Protein AF-A0A3R9TH06-F1 (afdb_monomer_lite)

Sequence (209 aa):
PYPGSLEEARHSAAEARRSLRGCATDLSAAESAVREASDVLVRHANSTRYEQVRTPARQQIRELPAAALPEHAAKWAEAFAPRLRVLTDELEQLERNRDTIVDRLRGLVESALATLRSAQRLSRLPEGLGEWSGQEFLSIRFEEPDHATLAERLGEVIDEATRAAVRKNSDLRRDGMSLLLRGVQAALEPRGVAVEILKPDAVLRAERV

Structure (mmCIF, N/CA/C/O backbone):
data_AF-A0A3R9TH06-F1
#
_entry.id   AF-A0A3R9TH06-F1
#
loop_
_atom_site.group_PDB
_atom_site.id
_atom_site.type_symbol
_atom_site.label_atom_id
_atom_site.label_alt_id
_atom_site.label_comp_id
_atom_site.label_asym_id
_atom_site.label_entity_id
_atom_site.label_seq_id
_atom_site.pdbx_PDB_ins_code
_atom_site.Cartn_x
_atom_site.Cartn_y
_atom_site.Cartn_z
_atom_site.occupancy
_atom_site.B_iso_or_equiv
_atom_site.auth_seq_id
_atom_site.auth_comp_id
_atom_site.auth_asym_id
_atom_site.auth_atom_id
_atom_site.pdbx_PDB_model_num
ATOM 1 N N . PRO A 1 1 ? 42.363 -15.659 -55.536 1.00 66.25 1 PRO A N 1
ATOM 2 C CA . PRO A 1 1 ? 41.528 -16.763 -56.079 1.00 66.25 1 PRO A CA 1
ATOM 3 C C . PRO A 1 1 ? 40.809 -17.482 -54.932 1.00 66.25 1 PRO A C 1
ATOM 5 O O . PRO A 1 1 ? 41.433 -17.679 -53.894 1.00 66.25 1 PRO A O 1
ATOM 8 N N . TYR A 1 2 ? 39.522 -17.809 -55.079 1.00 64.56 2 TYR A N 1
ATOM 9 C CA . TYR A 1 2 ? 38.823 -18.629 -54.082 1.00 64.56 2 TYR A CA 1
ATOM 10 C C . TYR A 1 2 ? 39.386 -20.061 -54.146 1.00 64.56 2 TYR A C 1
ATOM 12 O O . TYR A 1 2 ? 39.532 -20.573 -55.255 1.00 64.56 2 TYR A O 1
ATOM 20 N N . PRO A 1 3 ? 39.759 -20.678 -53.011 1.00 78.88 3 PRO A N 1
ATOM 21 C CA . PRO A 1 3 ? 40.456 -21.965 -53.014 1.00 78.88 3 PRO A CA 1
ATOM 22 C C . PRO A 1 3 ? 39.555 -23.163 -53.363 1.00 78.88 3 PRO A C 1
ATOM 24 O O . PRO A 1 3 ? 40.082 -24.225 -53.675 1.00 78.88 3 PRO A O 1
ATOM 27 N N . GLY A 1 4 ? 38.228 -23.000 -53.307 1.00 83.31 4 GLY A N 1
ATOM 28 C CA . GLY A 1 4 ? 37.242 -24.052 -53.575 1.00 83.31 4 GLY A CA 1
ATOM 29 C C . GLY A 1 4 ? 36.588 -23.980 -54.960 1.00 83.31 4 GLY A C 1
ATOM 30 O O . GLY A 1 4 ? 36.985 -23.202 -55.833 1.00 83.31 4 GLY A O 1
ATOM 31 N N . SER A 1 5 ? 35.545 -24.786 -55.157 1.00 91.31 5 SER A N 1
ATOM 32 C CA . SER A 1 5 ? 34.772 -24.817 -56.404 1.00 91.31 5 SER A CA 1
ATOM 33 C C . SER A 1 5 ? 33.880 -23.576 -56.571 1.00 91.31 5 SER A C 1
ATOM 35 O O . SER A 1 5 ? 33.558 -22.857 -55.622 1.00 91.31 5 SER A O 1
ATOM 37 N N . LEU A 1 6 ? 33.430 -23.315 -57.802 1.00 89.31 6 LEU A N 1
ATOM 38 C CA . LEU A 1 6 ? 32.476 -22.236 -58.086 1.00 89.31 6 LEU A CA 1
ATOM 39 C C . LEU A 1 6 ? 31.145 -22.421 -57.333 1.00 89.31 6 LEU A C 1
ATOM 41 O O . LEU A 1 6 ? 30.501 -21.436 -56.968 1.00 89.31 6 LEU A O 1
ATOM 45 N N . GLU A 1 7 ? 30.720 -23.665 -57.111 1.00 89.38 7 GLU A N 1
ATOM 46 C CA . GLU A 1 7 ? 29.500 -23.981 -56.363 1.00 89.38 7 GLU A CA 1
ATOM 47 C C . GLU A 1 7 ? 29.661 -23.682 -54.873 1.00 89.38 7 GLU A C 1
ATOM 49 O O . GLU A 1 7 ? 28.796 -23.025 -54.296 1.00 89.38 7 GLU A O 1
ATOM 54 N N . GLU A 1 8 ? 30.800 -24.049 -54.281 1.00 88.69 8 GLU A N 1
ATOM 55 C CA . GLU A 1 8 ? 31.154 -23.701 -52.897 1.00 88.69 8 GLU A CA 1
ATOM 56 C C . GLU A 1 8 ? 31.223 -22.181 -52.707 1.00 88.69 8 GLU A C 1
ATOM 58 O O . GLU A 1 8 ? 30.648 -21.640 -51.758 1.00 88.69 8 GLU A O 1
ATOM 63 N N . ALA A 1 9 ? 31.823 -21.464 -53.664 1.00 90.31 9 ALA A N 1
ATOM 64 C CA . ALA A 1 9 ? 31.859 -20.005 -53.655 1.00 90.31 9 ALA A CA 1
ATOM 65 C C . ALA A 1 9 ? 30.446 -19.393 -53.705 1.00 90.31 9 ALA A C 1
ATOM 67 O O . ALA A 1 9 ? 30.145 -18.445 -52.976 1.00 90.31 9 ALA A O 1
ATOM 68 N N . ARG A 1 10 ? 29.553 -19.935 -54.548 1.00 92.56 10 ARG A N 1
ATOM 69 C CA . ARG A 1 10 ? 28.153 -19.485 -54.656 1.00 92.56 10 ARG A CA 1
ATOM 70 C C . ARG A 1 10 ? 27.357 -19.790 -53.392 1.00 92.56 10 ARG A C 1
ATOM 72 O O . ARG A 1 10 ? 26.577 -18.940 -52.963 1.00 92.56 10 ARG A O 1
ATOM 79 N N . HIS A 1 11 ? 27.556 -20.966 -52.805 1.00 93.00 11 HIS A N 1
ATOM 80 C CA . HIS A 1 11 ? 26.893 -21.376 -51.576 1.00 93.00 11 HIS A CA 1
ATOM 81 C C . HIS A 1 11 ? 27.303 -20.480 -50.403 1.00 93.00 11 HIS A C 1
ATOM 83 O O . HIS A 1 11 ? 26.439 -19.863 -49.780 1.00 93.00 11 HIS A O 1
ATOM 89 N N . SER A 1 12 ? 28.611 -20.299 -50.196 1.00 91.75 12 SER A N 1
ATOM 90 C CA . SER A 1 12 ? 29.160 -19.418 -49.161 1.00 91.75 12 SER A CA 1
ATOM 91 C C . SER A 1 12 ? 28.700 -17.965 -49.338 1.00 91.75 12 SER A C 1
ATOM 93 O O . SER A 1 12 ? 28.272 -17.317 -48.382 1.00 91.75 12 SER A O 1
ATOM 95 N N . ALA A 1 13 ? 28.670 -17.454 -50.576 1.00 93.56 13 ALA A N 1
ATOM 96 C CA . ALA A 1 13 ? 28.135 -16.122 -50.857 1.00 93.56 13 ALA A CA 1
ATOM 97 C C . ALA 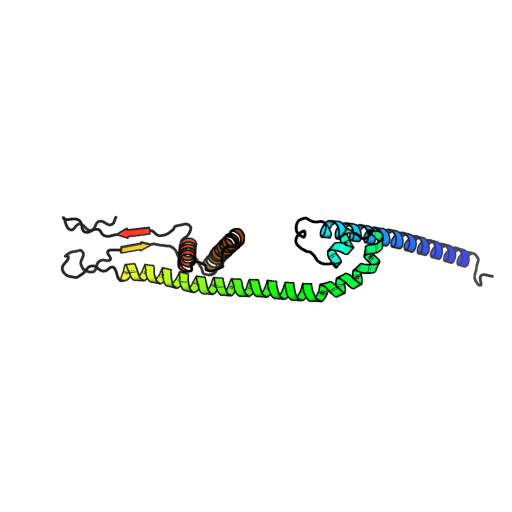A 1 13 ? 26.626 -16.014 -50.563 1.00 93.56 13 ALA A C 1
ATOM 99 O O . ALA A 1 13 ? 26.156 -14.974 -50.092 1.00 93.56 13 ALA A O 1
ATOM 100 N N . ALA A 1 14 ? 25.848 -17.064 -50.842 1.00 95.25 14 ALA A N 1
ATOM 101 C CA . ALA A 1 14 ? 24.421 -17.096 -50.537 1.00 95.25 14 ALA A CA 1
ATOM 102 C C . ALA A 1 14 ? 24.166 -17.130 -49.022 1.00 95.25 14 ALA A C 1
ATOM 104 O O . ALA A 1 14 ? 23.277 -16.419 -48.552 1.00 95.25 14 ALA A O 1
ATOM 105 N N . GLU A 1 15 ? 24.955 -17.896 -48.268 1.00 96.06 15 GLU A N 1
ATOM 106 C CA . GLU A 1 15 ? 24.933 -17.923 -46.803 1.00 96.06 15 GLU A CA 1
ATOM 107 C C . GLU A 1 15 ? 25.291 -16.567 -46.205 1.00 96.06 15 GLU A C 1
ATOM 109 O O . GLU A 1 15 ? 24.480 -16.003 -45.474 1.00 96.06 15 GLU A O 1
ATOM 114 N N . ALA A 1 16 ? 26.422 -15.978 -46.598 1.00 96.06 16 ALA A N 1
ATOM 115 C CA . ALA A 1 16 ? 26.849 -14.670 -46.105 1.00 96.06 16 ALA A CA 1
ATOM 116 C C . ALA A 1 16 ? 25.791 -13.580 -46.361 1.00 96.06 16 ALA A C 1
ATOM 118 O O . ALA A 1 16 ? 25.494 -12.775 -45.480 1.00 96.06 16 ALA A O 1
ATOM 119 N N . ARG A 1 17 ? 25.150 -13.581 -47.540 1.00 97.62 17 ARG A N 1
ATOM 120 C CA . ARG A 1 17 ? 24.050 -12.650 -47.860 1.00 97.62 17 ARG A CA 1
ATOM 121 C C . ARG A 1 17 ? 22.777 -12.913 -47.061 1.00 97.62 17 ARG A C 1
ATOM 123 O O . ARG A 1 17 ? 21.998 -11.980 -46.865 1.00 97.62 17 ARG A O 1
ATOM 130 N N . ARG A 1 18 ? 22.491 -14.165 -46.688 1.00 97.38 18 ARG A N 1
ATOM 131 C CA . ARG A 1 18 ? 21.365 -14.485 -45.797 1.00 97.38 18 ARG A CA 1
ATOM 132 C C . ARG A 1 18 ? 21.665 -13.998 -44.384 1.00 97.38 18 ARG A C 1
ATOM 134 O O . ARG A 1 18 ? 20.843 -13.269 -43.843 1.00 97.38 18 ARG A O 1
ATOM 141 N N . SER A 1 19 ? 22.850 -14.299 -43.854 1.00 96.81 19 SER A N 1
ATOM 142 C CA . SER A 1 19 ? 23.284 -13.838 -42.532 1.00 96.81 19 SER A CA 1
ATOM 143 C C . SER A 1 19 ? 23.284 -12.314 -42.436 1.00 96.81 19 SER A C 1
ATOM 145 O O . SER A 1 19 ? 22.704 -11.773 -41.506 1.00 96.81 19 SER A O 1
ATOM 147 N N . LEU A 1 20 ? 23.817 -11.609 -43.442 1.00 97.38 20 LEU A N 1
ATOM 148 C CA . LEU A 1 20 ? 23.804 -10.143 -43.474 1.00 97.38 20 LEU A CA 1
ATOM 149 C C . LEU A 1 20 ? 22.380 -9.567 -43.444 1.00 97.38 20 LEU A C 1
ATOM 151 O O . LEU A 1 20 ? 22.127 -8.599 -42.733 1.00 97.38 20 LEU A O 1
ATOM 155 N N . ARG A 1 21 ? 21.440 -10.161 -44.194 1.00 97.88 21 ARG A N 1
ATOM 156 C CA . ARG A 1 21 ? 20.027 -9.745 -44.171 1.00 97.88 21 ARG A CA 1
ATOM 157 C C . ARG A 1 21 ? 19.364 -10.020 -42.822 1.00 97.88 21 ARG A C 1
ATOM 159 O O . ARG A 1 21 ? 18.579 -9.189 -42.374 1.00 97.88 21 ARG A O 1
ATOM 166 N N . GLY A 1 22 ? 19.699 -11.144 -42.188 1.00 97.69 22 GLY A N 1
ATOM 167 C CA . GLY A 1 22 ? 19.291 -11.450 -40.816 1.00 97.69 22 GLY A CA 1
ATOM 168 C C . GLY A 1 22 ? 19.774 -10.372 -39.849 1.00 97.69 22 GLY A C 1
ATOM 169 O O . GLY A 1 22 ? 18.953 -9.671 -39.271 1.00 97.69 22 GLY A O 1
ATOM 170 N N . CYS A 1 23 ? 21.087 -10.123 -39.800 1.00 98.06 23 CYS A N 1
ATOM 171 C CA . CYS A 1 23 ? 21.674 -9.104 -38.927 1.00 98.06 23 CYS A CA 1
ATOM 172 C C . CYS A 1 23 ? 21.115 -7.695 -39.177 1.00 98.06 23 CYS A C 1
ATOM 174 O O . CYS A 1 23 ? 20.919 -6.941 -38.231 1.00 98.06 23 CYS A O 1
ATOM 176 N N . ALA A 1 24 ? 20.840 -7.325 -40.433 1.00 97.88 24 ALA A N 1
ATOM 177 C CA . ALA A 1 24 ? 20.226 -6.036 -40.752 1.00 97.88 24 ALA A CA 1
ATOM 178 C C . ALA A 1 24 ? 18.782 -5.930 -40.226 1.00 97.88 24 ALA A C 1
ATOM 180 O O . ALA A 1 24 ? 18.369 -4.868 -39.762 1.00 97.88 24 ALA A O 1
ATOM 181 N N . THR A 1 25 ? 18.027 -7.031 -40.277 1.00 98.19 25 THR A N 1
ATOM 182 C CA . THR A 1 25 ? 16.669 -7.101 -39.717 1.00 98.19 25 THR A CA 1
ATOM 183 C C . THR A 1 25 ? 16.714 -6.994 -38.195 1.00 98.19 25 THR A C 1
ATOM 185 O O . THR A 1 25 ? 15.982 -6.189 -37.622 1.00 98.19 25 THR A O 1
ATOM 188 N N . ASP A 1 26 ? 17.619 -7.736 -37.554 1.00 98.12 26 ASP A N 1
ATOM 189 C CA . ASP A 1 26 ? 17.805 -7.714 -36.100 1.00 98.12 26 ASP A CA 1
ATOM 190 C C . ASP A 1 26 ? 18.232 -6.325 -35.608 1.00 98.12 26 ASP A C 1
ATOM 192 O O . ASP A 1 26 ? 17.692 -5.824 -34.621 1.00 98.12 26 ASP A O 1
ATOM 196 N N . LEU A 1 27 ? 19.145 -5.662 -36.328 1.00 98.06 27 LEU A N 1
ATOM 197 C CA . LEU A 1 27 ? 19.560 -4.292 -36.034 1.00 98.06 27 LEU A CA 1
ATOM 198 C C . LEU A 1 27 ? 18.374 -3.323 -36.110 1.00 98.06 27 LEU A C 1
ATOM 200 O O . LEU A 1 27 ? 18.142 -2.566 -35.171 1.00 98.06 27 LEU A O 1
ATOM 204 N N . SER A 1 28 ? 17.584 -3.380 -37.186 1.00 98.19 28 SER A N 1
ATOM 205 C CA . SER A 1 28 ? 16.419 -2.503 -37.356 1.00 98.19 28 SER A CA 1
ATOM 206 C C . SER A 1 28 ? 15.352 -2.721 -36.274 1.00 98.19 28 SER A C 1
ATOM 208 O O . SER A 1 28 ? 14.739 -1.764 -35.783 1.00 98.19 28 SER A O 1
ATOM 210 N N . ALA A 1 29 ? 15.147 -3.976 -35.863 1.00 98.25 29 ALA A N 1
ATOM 211 C CA . ALA A 1 29 ? 14.264 -4.314 -34.754 1.00 98.25 29 ALA A CA 1
ATOM 212 C C . ALA A 1 29 ? 14.789 -3.743 -33.426 1.00 98.25 29 ALA A C 1
ATOM 214 O O . ALA A 1 29 ? 14.033 -3.096 -32.700 1.00 98.25 29 ALA A O 1
ATOM 215 N N . ALA A 1 30 ? 16.085 -3.904 -33.140 1.00 98.06 30 ALA A N 1
ATOM 216 C CA . ALA A 1 30 ? 16.717 -3.371 -31.935 1.00 98.06 30 ALA A CA 1
ATOM 217 C C . ALA A 1 30 ? 16.657 -1.833 -31.876 1.00 98.06 30 ALA A C 1
ATOM 219 O O . ALA A 1 30 ? 16.268 -1.269 -30.855 1.00 98.06 30 ALA A O 1
ATOM 220 N N . GLU A 1 31 ? 16.954 -1.142 -32.978 1.00 97.00 31 GLU A N 1
ATOM 221 C CA . GLU A 1 31 ? 16.834 0.319 -33.084 1.00 97.00 31 GLU A CA 1
ATOM 222 C C . GLU A 1 31 ? 15.396 0.806 -32.863 1.00 97.00 31 GLU A C 1
ATOM 224 O O . GLU A 1 31 ? 15.164 1.878 -32.299 1.00 97.00 31 GLU A O 1
ATOM 229 N N . SER A 1 32 ? 14.403 0.033 -33.306 1.00 97.81 32 SER A N 1
ATOM 230 C CA . SER A 1 32 ? 12.991 0.349 -33.074 1.00 97.81 32 SER A CA 1
ATOM 231 C C . SER A 1 32 ? 12.602 0.152 -31.608 1.00 97.81 32 SER A C 1
ATOM 233 O O . SER A 1 32 ? 11.981 1.042 -31.032 1.00 97.81 32 SER A O 1
ATOM 235 N N . ALA A 1 33 ? 13.048 -0.939 -30.980 1.00 97.62 33 ALA A N 1
ATOM 236 C CA . ALA A 1 33 ? 12.819 -1.197 -29.559 1.00 97.62 33 ALA A CA 1
ATOM 237 C C . ALA A 1 33 ? 13.463 -0.129 -28.656 1.00 97.62 33 ALA A C 1
ATOM 239 O O . ALA A 1 33 ? 12.846 0.323 -27.693 1.00 97.62 33 ALA A O 1
ATOM 240 N N . VAL A 1 34 ? 14.680 0.327 -28.983 1.00 97.25 34 VAL A N 1
ATOM 241 C CA . VAL A 1 34 ? 15.353 1.408 -28.242 1.00 97.25 34 VAL A CA 1
ATOM 242 C C . VAL A 1 34 ? 14.573 2.718 -28.348 1.00 97.25 34 VAL A C 1
ATOM 244 O O . VAL A 1 34 ? 14.373 3.387 -27.336 1.00 97.25 34 VAL A O 1
ATOM 247 N N . ARG A 1 35 ? 14.087 3.075 -29.545 1.00 96.75 35 ARG A N 1
ATOM 248 C CA . ARG A 1 35 ? 13.256 4.275 -29.734 1.00 96.75 35 ARG A CA 1
ATOM 249 C C . ARG A 1 35 ? 11.963 4.202 -28.925 1.00 96.75 35 ARG A C 1
ATOM 251 O O . ARG A 1 35 ? 11.645 5.151 -28.214 1.00 96.75 35 ARG A O 1
ATOM 258 N N . GLU A 1 36 ? 11.269 3.068 -28.964 1.00 97.56 36 GLU A N 1
ATOM 259 C CA . GLU A 1 36 ? 10.048 2.864 -28.180 1.00 97.56 36 GLU A CA 1
ATOM 260 C C . GLU A 1 36 ? 10.308 2.971 -26.668 1.00 97.56 36 GLU A C 1
ATOM 262 O O . GLU A 1 36 ? 9.566 3.651 -25.954 1.00 97.56 36 GLU A O 1
ATOM 267 N N . ALA A 1 37 ? 11.385 2.358 -26.170 1.00 97.25 37 ALA A N 1
ATOM 268 C CA . ALA A 1 37 ? 11.770 2.443 -24.764 1.00 97.25 37 ALA A CA 1
ATOM 269 C C . ALA A 1 37 ? 12.098 3.887 -24.339 1.00 97.25 37 ALA A C 1
ATOM 271 O O . ALA A 1 37 ? 11.658 4.328 -23.272 1.00 97.25 37 ALA A O 1
ATOM 272 N N . SER A 1 38 ? 12.807 4.643 -25.184 1.00 97.12 38 SER A N 1
ATOM 273 C CA . SER A 1 38 ? 13.050 6.075 -24.980 1.00 97.12 38 SER A CA 1
ATOM 274 C C . SER A 1 38 ? 11.739 6.863 -24.888 1.00 97.12 38 SER A C 1
ATOM 276 O O . SER A 1 38 ? 11.563 7.651 -23.958 1.00 97.12 38 SER A O 1
ATOM 278 N N . ASP A 1 39 ? 10.781 6.614 -25.783 1.00 95.88 39 ASP A N 1
ATOM 279 C CA . ASP A 1 39 ? 9.480 7.295 -25.770 1.00 95.88 39 ASP A CA 1
ATOM 280 C C . ASP A 1 39 ? 8.658 6.961 -24.517 1.00 95.88 39 ASP A C 1
ATOM 282 O O . ASP A 1 39 ? 8.008 7.830 -23.924 1.00 95.88 39 ASP A O 1
ATOM 286 N N . VAL A 1 40 ? 8.681 5.701 -24.071 1.00 96.88 40 VAL A N 1
ATOM 287 C CA . VAL A 1 40 ? 8.070 5.284 -22.799 1.00 96.88 40 VAL A CA 1
ATOM 288 C C . VAL A 1 40 ? 8.704 6.033 -21.628 1.00 96.88 40 VAL A C 1
ATOM 290 O O . VAL A 1 40 ? 7.974 6.571 -20.792 1.00 96.88 40 VAL A O 1
ATOM 293 N N . LEU A 1 41 ? 10.034 6.126 -21.585 1.00 96.12 41 LEU A N 1
ATOM 294 C CA . LEU A 1 41 ? 10.758 6.819 -20.522 1.00 96.12 41 LEU A CA 1
ATOM 295 C C . LEU A 1 41 ? 10.413 8.318 -20.474 1.00 96.12 41 LEU A C 1
ATOM 297 O O . LEU A 1 41 ? 10.112 8.845 -19.399 1.00 96.12 41 LEU A O 1
ATOM 301 N N . VAL A 1 42 ? 10.375 8.996 -21.626 1.00 96.06 42 VAL A N 1
ATOM 302 C CA . VAL A 1 42 ? 9.997 10.418 -21.720 1.00 96.06 42 VAL A CA 1
ATOM 303 C C . VAL A 1 42 ? 8.554 10.636 -21.273 1.00 96.06 42 VAL A C 1
ATOM 305 O O . VAL A 1 42 ? 8.283 11.551 -20.487 1.00 96.06 42 VAL A O 1
ATOM 308 N N . ARG A 1 43 ? 7.612 9.798 -21.727 1.00 96.12 43 ARG A N 1
ATOM 309 C CA . ARG A 1 43 ? 6.207 9.877 -21.291 1.00 96.12 43 ARG A CA 1
ATOM 310 C C . ARG A 1 43 ? 6.076 9.662 -19.788 1.00 96.12 43 ARG A C 1
ATOM 312 O O . ARG A 1 43 ? 5.369 10.421 -19.127 1.00 96.12 43 ARG A O 1
ATOM 319 N N . HIS A 1 44 ? 6.790 8.681 -19.241 1.00 95.88 44 HIS A N 1
ATOM 320 C CA . HIS A 1 44 ? 6.805 8.414 -17.807 1.00 95.88 44 HIS A CA 1
ATOM 321 C C . HIS A 1 44 ? 7.322 9.626 -17.022 1.00 95.88 44 HIS A C 1
ATOM 323 O O . HIS A 1 44 ? 6.659 10.088 -16.094 1.00 95.88 44 HIS A O 1
ATOM 329 N N . ALA A 1 45 ? 8.449 10.210 -17.439 1.00 95.00 45 ALA A N 1
ATOM 330 C CA . ALA A 1 45 ? 9.020 11.389 -16.793 1.00 95.00 45 ALA A CA 1
ATOM 331 C C . ALA A 1 45 ? 8.103 12.624 -16.870 1.00 95.00 45 ALA A C 1
ATOM 333 O O . ALA A 1 45 ? 8.104 13.440 -15.945 1.00 95.00 45 ALA A O 1
ATOM 334 N N . ASN A 1 46 ? 7.299 12.763 -17.928 1.00 95.31 46 ASN A N 1
ATOM 335 C CA . ASN A 1 46 ? 6.346 13.865 -18.096 1.00 95.31 46 ASN A CA 1
ATOM 336 C C . ASN A 1 46 ? 4.984 13.644 -17.416 1.00 95.31 46 ASN A C 1
ATOM 338 O O . ASN A 1 46 ? 4.176 14.570 -17.391 1.00 95.31 46 ASN A O 1
ATOM 342 N N . SER A 1 47 ? 4.719 12.470 -16.836 1.00 97.19 47 SER A N 1
ATOM 343 C CA . SER A 1 47 ? 3.460 12.215 -16.130 1.00 97.19 47 SER A CA 1
ATOM 344 C C . SER A 1 47 ? 3.267 13.166 -14.942 1.00 97.19 47 SER A C 1
ATOM 346 O O . SER A 1 47 ? 4.177 13.363 -14.130 1.00 97.19 47 SER A O 1
ATOM 348 N N . THR A 1 48 ? 2.055 13.712 -14.805 1.00 95.94 48 THR A N 1
ATOM 349 C CA . THR A 1 48 ? 1.658 14.613 -13.705 1.00 95.94 48 THR A CA 1
ATOM 350 C C . THR A 1 48 ? 1.811 13.957 -12.334 1.00 95.94 48 THR A C 1
ATOM 352 O O . THR A 1 48 ? 2.127 14.633 -11.358 1.00 95.94 48 THR A O 1
ATOM 355 N N . ARG A 1 49 ? 1.708 12.620 -12.263 1.00 95.38 49 ARG A N 1
ATOM 356 C CA . ARG A 1 49 ? 1.984 11.833 -11.048 1.00 95.38 49 ARG A CA 1
ATOM 357 C C . ARG A 1 49 ? 3.357 12.147 -10.442 1.00 95.38 49 ARG A C 1
ATOM 359 O O . ARG A 1 49 ? 3.517 12.064 -9.229 1.00 95.38 49 ARG A O 1
ATOM 366 N N . TYR A 1 50 ? 4.339 12.491 -11.273 1.00 92.69 50 TYR A N 1
ATOM 367 C CA . TYR A 1 50 ? 5.719 12.733 -10.853 1.00 92.69 50 TYR A CA 1
ATOM 368 C C . TYR A 1 50 ? 6.111 14.210 -10.906 1.00 92.69 50 TYR A C 1
ATOM 370 O O . TYR A 1 50 ? 7.296 14.533 -10.844 1.00 92.69 50 TYR A O 1
ATOM 378 N N . GLU A 1 51 ? 5.150 15.130 -11.000 1.00 91.88 51 GLU A N 1
ATOM 379 C CA . GLU A 1 51 ? 5.426 16.568 -11.087 1.00 91.88 51 GLU A CA 1
ATOM 380 C C . GLU A 1 51 ? 6.223 17.090 -9.881 1.00 91.88 51 GLU A C 1
ATOM 382 O O . GLU A 1 51 ? 7.133 17.906 -10.035 1.00 91.88 51 GLU A O 1
ATOM 387 N N . GLN A 1 52 ? 5.948 16.548 -8.692 1.00 91.88 52 GLN A N 1
ATOM 388 C CA . GLN A 1 52 ? 6.644 16.901 -7.453 1.00 91.88 52 GLN A CA 1
ATOM 389 C C . GLN A 1 52 ? 8.068 16.323 -7.361 1.00 91.88 52 GLN A C 1
ATOM 391 O O . GLN A 1 52 ? 8.852 16.751 -6.514 1.00 91.88 52 GLN A O 1
ATOM 396 N N . VAL A 1 53 ? 8.444 15.385 -8.238 1.00 91.44 53 VAL A N 1
ATOM 397 C CA . VAL A 1 53 ? 9.793 14.808 -8.270 1.00 91.44 53 VAL A CA 1
ATOM 398 C C . VAL A 1 53 ? 10.730 15.779 -8.991 1.00 91.44 53 VAL A C 1
ATOM 400 O O . VAL A 1 53 ? 10.728 15.887 -10.219 1.00 91.44 53 VAL A O 1
ATOM 403 N N . ARG A 1 54 ? 11.547 16.504 -8.220 1.00 90.25 54 ARG A N 1
ATOM 404 C CA . ARG A 1 54 ? 12.483 17.534 -8.711 1.00 90.25 54 ARG A CA 1
ATOM 405 C C . ARG A 1 54 ? 13.939 17.057 -8.707 1.00 90.25 54 ARG A C 1
ATOM 407 O O . ARG A 1 54 ? 14.814 17.697 -8.137 1.00 90.25 54 ARG A O 1
ATOM 414 N N . THR A 1 55 ? 14.200 15.899 -9.310 1.00 91.06 55 THR A N 1
ATOM 415 C CA . THR A 1 55 ? 15.559 15.337 -9.420 1.00 91.06 55 THR A CA 1
ATOM 416 C C . THR A 1 55 ? 16.247 15.775 -10.720 1.00 91.06 55 THR A C 1
ATOM 418 O O . THR A 1 55 ? 15.571 15.768 -11.755 1.00 91.06 55 THR A O 1
ATOM 421 N N . PRO A 1 56 ? 17.574 16.010 -10.732 1.00 91.44 56 PRO A N 1
ATOM 422 C CA . PRO A 1 56 ? 18.318 16.339 -11.954 1.00 91.44 56 PRO A CA 1
ATOM 423 C C . PRO A 1 56 ? 18.146 15.314 -13.084 1.00 91.44 56 PRO A C 1
ATOM 425 O O . PRO A 1 56 ? 17.958 15.689 -14.235 1.00 91.44 56 PRO A O 1
ATOM 428 N N . ALA A 1 57 ? 18.127 14.017 -12.766 1.00 91.81 57 ALA A N 1
ATOM 429 C CA . ALA A 1 57 ? 17.965 12.966 -13.771 1.00 91.81 57 ALA A CA 1
ATOM 430 C C . ALA A 1 57 ? 16.594 13.021 -14.473 1.00 91.81 57 ALA A C 1
ATOM 432 O O . ALA A 1 57 ? 16.522 12.925 -15.693 1.00 91.81 57 ALA A O 1
ATOM 433 N N . ARG A 1 58 ? 15.499 13.273 -13.735 1.00 93.44 58 ARG A N 1
ATOM 434 C CA . ARG A 1 58 ? 14.174 13.498 -14.345 1.00 93.44 58 ARG A CA 1
ATOM 435 C C . ARG A 1 58 ? 14.165 14.721 -15.263 1.00 93.44 58 ARG A C 1
ATOM 437 O O . ARG A 1 58 ? 13.512 14.682 -16.300 1.00 93.44 58 ARG A O 1
ATOM 444 N N . GLN A 1 59 ? 14.855 15.796 -14.885 1.00 93.81 59 GLN A N 1
ATOM 445 C CA . GLN A 1 59 ? 14.982 16.976 -15.739 1.00 93.81 59 GLN A CA 1
ATOM 446 C C . GLN A 1 59 ? 15.710 16.627 -17.046 1.00 93.81 59 GLN A C 1
ATOM 448 O O . GLN A 1 59 ? 15.168 16.871 -18.119 1.00 93.81 59 GLN A O 1
ATOM 453 N N . GLN A 1 60 ? 16.861 15.952 -16.960 1.00 94.62 60 GLN A N 1
ATOM 454 C CA . GLN A 1 60 ? 17.625 15.509 -18.131 1.00 94.62 60 GLN A CA 1
ATOM 455 C C . GLN A 1 60 ? 16.806 14.603 -19.059 1.00 94.62 60 GLN A C 1
ATOM 457 O O . GLN A 1 60 ? 16.800 14.823 -20.264 1.00 94.62 60 GLN A O 1
ATOM 462 N N . ILE A 1 61 ? 16.058 13.636 -18.515 1.00 95.44 61 ILE A N 1
ATOM 463 C CA . ILE A 1 61 ? 15.185 12.751 -19.307 1.00 95.44 61 ILE A CA 1
ATOM 464 C C . ILE A 1 61 ? 14.134 13.544 -20.101 1.00 95.44 61 ILE A C 1
ATOM 466 O O . ILE A 1 61 ? 13.761 13.140 -21.198 1.00 95.44 61 ILE A O 1
ATOM 470 N N . ARG A 1 62 ? 13.629 14.656 -19.553 1.00 95.00 62 ARG A N 1
ATOM 471 C CA . ARG A 1 62 ? 12.606 15.488 -20.208 1.00 95.00 62 ARG A CA 1
ATOM 472 C C . ARG A 1 62 ? 13.182 16.439 -21.255 1.00 95.00 62 ARG A C 1
ATOM 474 O O . ARG A 1 62 ? 12.458 16.808 -22.172 1.00 95.00 62 ARG A O 1
ATOM 481 N N . GLU A 1 63 ? 14.423 16.877 -21.076 1.00 94.56 63 GLU A N 1
ATOM 482 C CA . GLU A 1 63 ? 15.052 17.918 -21.899 1.00 94.56 63 GLU A CA 1
ATOM 483 C C . GLU A 1 63 ? 15.925 17.352 -23.026 1.00 94.56 63 GLU A C 1
ATOM 485 O O . GLU A 1 63 ? 16.065 17.987 -24.071 1.00 94.56 63 GLU A O 1
ATOM 490 N N . LEU A 1 64 ? 16.511 16.166 -22.838 1.00 95.88 64 LEU A N 1
ATOM 491 C CA . LEU A 1 64 ? 17.350 15.538 -23.854 1.00 95.88 64 LEU A CA 1
ATOM 492 C C . LEU A 1 64 ? 16.516 15.009 -25.034 1.00 95.88 64 LEU A C 1
ATOM 494 O O . LEU A 1 64 ? 15.414 14.490 -24.836 1.00 95.88 64 LEU A O 1
ATOM 498 N N . PRO A 1 65 ? 17.055 15.051 -26.267 1.00 94.62 65 PRO A N 1
ATOM 499 C CA . PRO A 1 65 ? 16.462 14.340 -27.393 1.00 94.62 65 PRO A CA 1
ATOM 500 C C . PRO A 1 65 ? 16.336 12.838 -27.100 1.00 94.62 65 PRO A C 1
ATOM 502 O O . PRO A 1 65 ? 17.268 12.230 -26.574 1.00 94.62 65 PRO A O 1
ATOM 505 N N . ALA A 1 66 ? 15.228 12.210 -27.513 1.00 92.38 66 ALA A N 1
ATOM 506 C CA . ALA A 1 66 ? 14.954 10.789 -27.250 1.00 92.38 66 ALA A CA 1
ATOM 507 C C . ALA A 1 66 ? 16.079 9.841 -27.721 1.00 92.38 66 ALA A C 1
ATOM 509 O O . ALA A 1 66 ? 16.348 8.823 -27.083 1.00 92.38 66 ALA A O 1
ATOM 510 N N . ALA A 1 67 ? 16.768 10.203 -28.809 1.00 91.94 67 ALA A N 1
ATOM 511 C CA . ALA A 1 67 ? 17.897 9.451 -29.356 1.00 91.94 67 ALA A CA 1
ATOM 512 C C . ALA A 1 67 ? 19.166 9.500 -28.483 1.00 91.94 67 ALA A C 1
ATOM 514 O O . ALA A 1 67 ? 19.989 8.599 -28.582 1.00 91.94 67 ALA A O 1
ATOM 515 N N . ALA A 1 68 ? 19.319 10.514 -27.623 1.00 95.31 68 ALA A N 1
ATOM 516 C CA . ALA A 1 68 ? 20.463 10.647 -26.717 1.00 95.31 68 ALA A CA 1
ATOM 517 C C . ALA A 1 68 ? 20.256 9.899 -25.387 1.00 95.31 68 ALA A C 1
ATOM 519 O O . ALA A 1 68 ? 21.217 9.596 -24.688 1.00 95.31 68 ALA A O 1
ATOM 520 N N . LEU A 1 69 ? 19.011 9.567 -25.022 1.00 96.00 69 LEU A N 1
ATOM 521 C CA . LEU A 1 69 ? 18.696 8.905 -23.748 1.00 96.00 69 LEU A CA 1
ATOM 522 C C . LEU A 1 69 ? 19.442 7.577 -23.513 1.00 96.00 69 LEU A C 1
ATOM 524 O O . LEU A 1 69 ? 19.895 7.371 -22.383 1.00 96.00 69 LEU A O 1
ATOM 528 N N . PRO A 1 70 ? 19.621 6.688 -24.516 1.00 96.44 70 PRO A N 1
ATOM 529 C CA . PRO A 1 70 ? 20.305 5.411 -24.307 1.00 96.44 70 PRO A CA 1
ATOM 530 C C . PRO A 1 70 ? 21.744 5.566 -23.799 1.00 96.44 70 PRO A C 1
ATOM 532 O O . PRO A 1 70 ? 22.189 4.764 -22.980 1.00 96.44 70 PRO A O 1
ATOM 535 N N . GLU A 1 71 ? 22.448 6.628 -24.204 1.00 96.06 71 GLU A N 1
ATOM 536 C CA . GLU A 1 71 ? 23.831 6.904 -23.783 1.00 96.06 71 GLU A CA 1
ATOM 537 C C . GLU A 1 71 ? 23.945 7.209 -22.279 1.00 96.06 71 GLU A C 1
ATOM 539 O O . GLU A 1 71 ? 24.988 6.987 -21.658 1.00 96.06 71 GLU A O 1
ATOM 544 N N . HIS A 1 72 ? 22.862 7.701 -21.673 1.00 95.38 72 HIS A N 1
ATOM 545 C CA . HIS A 1 72 ? 22.802 8.067 -20.259 1.00 95.38 72 HIS A CA 1
ATOM 546 C C . HIS A 1 72 ? 22.087 7.025 -19.389 1.00 95.38 72 HIS A C 1
ATOM 548 O O . HIS A 1 72 ? 22.261 7.031 -18.167 1.00 95.38 72 HIS A O 1
ATOM 554 N N . ALA A 1 73 ? 21.319 6.116 -19.996 1.00 94.56 73 ALA A N 1
ATOM 555 C CA . ALA A 1 73 ? 20.419 5.202 -19.299 1.00 94.56 73 ALA A CA 1
ATOM 556 C C . ALA A 1 73 ? 21.117 4.361 -18.218 1.00 94.56 73 ALA A C 1
ATOM 558 O O . ALA A 1 73 ? 20.637 4.305 -17.086 1.00 94.56 73 ALA A O 1
ATOM 559 N N . ALA A 1 74 ? 22.274 3.766 -18.531 1.00 95.56 74 ALA A N 1
ATOM 560 C CA . ALA A 1 74 ? 23.025 2.946 -17.577 1.00 95.56 74 ALA A CA 1
ATOM 561 C C . ALA A 1 74 ? 23.471 3.752 -16.343 1.00 95.56 74 ALA A C 1
ATOM 563 O O . ALA A 1 74 ? 23.255 3.329 -15.209 1.00 95.56 74 ALA A O 1
ATOM 564 N N . LYS A 1 75 ? 23.997 4.966 -16.556 1.00 94.25 75 LYS A N 1
ATOM 565 C CA . LYS A 1 75 ? 24.437 5.856 -15.468 1.00 94.25 75 LYS A CA 1
ATOM 566 C C . LYS A 1 75 ? 23.271 6.287 -14.580 1.00 94.25 75 LYS A C 1
ATOM 568 O O . LYS A 1 75 ? 23.416 6.346 -13.361 1.00 94.25 75 LYS A O 1
ATOM 573 N N . TRP A 1 76 ? 22.110 6.588 -15.166 1.00 95.44 76 TRP A N 1
ATOM 574 C CA . TRP A 1 76 ? 20.914 6.903 -14.384 1.00 95.44 76 TRP A CA 1
ATOM 575 C C . TRP A 1 76 ? 20.420 5.697 -13.588 1.00 95.44 76 TRP A C 1
ATOM 577 O O . TRP A 1 76 ? 20.084 5.856 -12.418 1.00 95.44 76 TRP A O 1
ATOM 587 N N . ALA A 1 77 ? 20.409 4.501 -14.180 1.00 95.31 77 ALA A N 1
ATOM 588 C CA . ALA A 1 77 ? 20.007 3.280 -13.487 1.00 95.31 77 ALA A CA 1
ATOM 589 C C . ALA A 1 77 ? 20.899 3.003 -12.264 1.00 95.31 77 ALA A C 1
ATOM 591 O O . ALA A 1 77 ? 20.386 2.786 -11.165 1.00 95.31 77 ALA A O 1
ATOM 592 N N . GLU A 1 78 ? 22.221 3.104 -12.425 1.00 95.38 78 GLU A N 1
ATOM 593 C CA . GLU A 1 78 ? 23.183 2.985 -11.324 1.00 95.38 78 GLU A CA 1
ATOM 594 C C . GLU A 1 78 ? 22.954 4.048 -10.242 1.00 95.38 78 GLU A C 1
ATOM 596 O O . GLU A 1 78 ? 22.940 3.732 -9.053 1.00 95.38 78 GLU A O 1
ATOM 601 N N . ALA A 1 79 ? 22.705 5.300 -10.638 1.00 91.50 79 ALA A N 1
ATOM 602 C CA . ALA A 1 79 ? 22.433 6.390 -9.704 1.00 91.50 79 ALA A CA 1
ATOM 603 C C . ALA A 1 79 ? 21.093 6.228 -8.958 1.00 91.50 79 ALA A C 1
ATOM 605 O O . ALA A 1 79 ? 20.976 6.634 -7.800 1.00 91.50 79 ALA A O 1
ATOM 606 N N . PHE A 1 80 ? 20.077 5.637 -9.593 1.00 93.38 80 PHE A N 1
ATOM 607 C CA . PHE A 1 80 ? 18.769 5.402 -8.980 1.00 93.38 80 PHE A CA 1
ATOM 608 C C . PHE A 1 80 ? 18.737 4.173 -8.074 1.00 93.38 80 PHE A C 1
ATOM 610 O O . PHE A 1 80 ? 17.956 4.158 -7.120 1.00 93.38 80 PHE A O 1
ATOM 617 N N . ALA A 1 81 ? 19.581 3.168 -8.319 1.00 96.19 81 ALA A N 1
ATOM 618 C CA . ALA A 1 81 ? 19.548 1.903 -7.591 1.00 96.19 81 ALA A CA 1
ATOM 619 C C . ALA A 1 81 ? 19.629 2.053 -6.054 1.00 96.19 81 ALA A C 1
ATOM 621 O O . ALA A 1 81 ? 18.841 1.405 -5.360 1.00 96.19 81 ALA A O 1
ATOM 622 N N . PRO A 1 82 ? 20.491 2.912 -5.467 1.00 96.12 82 PRO A N 1
ATOM 623 C CA . PRO A 1 82 ? 20.494 3.134 -4.021 1.00 96.12 82 PRO A CA 1
ATOM 624 C C . PRO A 1 82 ? 19.187 3.742 -3.509 1.00 96.12 82 PRO A C 1
ATOM 626 O O . PRO A 1 82 ? 18.661 3.288 -2.495 1.00 96.12 82 PRO A O 1
ATOM 629 N N . ARG A 1 83 ? 18.632 4.742 -4.210 1.00 93.88 83 ARG A N 1
ATOM 630 C CA . ARG A 1 83 ? 17.394 5.400 -3.772 1.00 93.88 83 ARG A CA 1
ATOM 631 C C . ARG A 1 83 ? 16.190 4.473 -3.894 1.00 93.88 83 ARG A C 1
ATOM 633 O O . ARG A 1 83 ? 15.336 4.509 -3.016 1.00 93.88 83 ARG A O 1
ATOM 640 N N . LEU A 1 84 ? 16.148 3.643 -4.935 1.00 96.06 84 LEU A N 1
ATOM 641 C CA . LEU A 1 84 ? 15.121 2.620 -5.107 1.00 96.06 84 LEU A CA 1
ATOM 642 C C . LEU A 1 84 ? 15.132 1.625 -3.944 1.00 96.06 84 LEU A C 1
ATOM 644 O O . LEU A 1 84 ? 14.075 1.365 -3.379 1.00 96.06 84 LEU A O 1
ATOM 648 N N . ARG A 1 85 ? 16.311 1.126 -3.547 1.00 98.19 85 ARG A N 1
ATOM 649 C CA . ARG A 1 85 ? 16.437 0.227 -2.388 1.00 98.19 85 ARG A CA 1
ATOM 650 C C . ARG A 1 85 ? 15.921 0.878 -1.112 1.00 98.19 85 ARG A C 1
ATOM 652 O O . ARG A 1 85 ? 15.015 0.341 -0.499 1.00 98.19 85 ARG A O 1
ATOM 659 N N . VAL A 1 86 ? 16.402 2.080 -0.792 1.00 97.94 86 VAL A N 1
ATOM 660 C CA . VAL A 1 86 ? 15.954 2.803 0.411 1.00 97.94 86 VAL A CA 1
ATOM 661 C C . VAL A 1 86 ? 14.443 3.037 0.400 1.00 97.94 86 VAL A C 1
ATOM 663 O O . VAL A 1 86 ? 13.797 2.798 1.407 1.00 97.94 86 VAL A O 1
ATOM 666 N N . LEU A 1 87 ? 13.862 3.474 -0.723 1.00 97.19 87 LEU A N 1
ATOM 667 C CA . LEU A 1 87 ? 12.410 3.669 -0.823 1.00 97.19 87 LEU A CA 1
ATOM 668 C C . LEU A 1 87 ? 11.634 2.359 -0.656 1.00 97.19 87 LEU A C 1
ATOM 670 O O . LEU A 1 87 ? 10.551 2.373 -0.085 1.00 97.19 87 LEU A O 1
ATOM 674 N N . THR A 1 88 ? 12.174 1.249 -1.156 1.00 97.94 88 THR A N 1
ATOM 675 C CA . THR A 1 88 ? 11.562 -0.078 -1.000 1.00 97.94 88 THR A CA 1
ATOM 676 C C . THR A 1 88 ? 11.579 -0.487 0.471 1.00 97.94 88 THR A C 1
ATOM 678 O O . THR A 1 88 ? 10.524 -0.778 1.025 1.00 97.94 88 THR A O 1
ATOM 681 N N . ASP A 1 89 ? 12.734 -0.378 1.130 1.00 98.38 89 ASP A N 1
ATOM 682 C CA . ASP A 1 89 ? 12.884 -0.676 2.558 1.00 98.38 89 ASP A CA 1
ATOM 683 C C . ASP A 1 89 ? 11.988 0.233 3.425 1.00 98.38 89 ASP A C 1
ATOM 685 O O . ASP A 1 89 ? 11.378 -0.215 4.397 1.00 98.38 89 ASP A O 1
ATOM 689 N N . GLU A 1 90 ? 11.881 1.521 3.075 1.00 98.38 90 GLU A N 1
ATOM 690 C CA . GLU A 1 90 ? 11.000 2.489 3.741 1.00 98.38 90 GLU A CA 1
ATOM 691 C C . GLU A 1 90 ? 9.521 2.103 3.588 1.00 98.38 90 GLU A C 1
ATOM 693 O O . GLU A 1 90 ? 8.775 2.176 4.565 1.00 98.38 90 GLU A O 1
ATOM 698 N N . LEU A 1 91 ? 9.091 1.675 2.396 1.00 98.12 91 LEU A N 1
ATOM 699 C CA . LEU A 1 91 ? 7.719 1.221 2.149 1.00 98.12 91 LEU A CA 1
ATOM 700 C C . LEU A 1 91 ? 7.398 -0.059 2.928 1.00 98.12 91 LEU A C 1
ATOM 702 O O . LEU A 1 91 ? 6.392 -0.092 3.633 1.00 98.12 91 LEU A O 1
ATOM 706 N N . GLU A 1 92 ? 8.282 -1.057 2.896 1.00 98.06 92 GLU A N 1
ATOM 707 C CA . GLU A 1 92 ? 8.131 -2.282 3.694 1.00 98.06 92 GLU A CA 1
ATOM 708 C C . GLU A 1 92 ? 8.069 -1.968 5.195 1.00 98.06 92 GLU A C 1
ATOM 710 O O . GLU A 1 92 ? 7.276 -2.539 5.948 1.00 98.06 92 GLU A O 1
ATOM 715 N N . GLN A 1 93 ? 8.883 -1.018 5.661 1.00 97.94 93 GLN A N 1
ATOM 716 C CA . GLN A 1 93 ? 8.846 -0.592 7.053 1.00 97.94 93 GLN A CA 1
ATOM 717 C C . GLN A 1 93 ? 7.541 0.128 7.405 1.00 97.94 93 GLN A C 1
ATOM 719 O O . GLN A 1 93 ? 7.028 -0.061 8.510 1.00 97.94 93 GLN A O 1
ATOM 724 N N . LEU A 1 94 ? 6.988 0.938 6.499 1.00 96.81 94 LEU A N 1
ATOM 725 C CA . LEU A 1 94 ? 5.683 1.572 6.691 1.00 96.81 94 LEU A CA 1
ATOM 726 C C . LEU A 1 94 ? 4.558 0.537 6.786 1.00 96.81 94 LEU A C 1
ATOM 728 O O . LEU A 1 94 ? 3.691 0.690 7.646 1.00 96.81 94 LEU A O 1
ATOM 732 N N . GLU A 1 95 ? 4.602 -0.524 5.981 1.00 96.25 95 GLU A N 1
ATOM 733 C CA . GLU A 1 95 ? 3.649 -1.637 6.054 1.00 96.25 95 GLU A CA 1
ATOM 734 C C . GLU A 1 95 ? 3.746 -2.365 7.403 1.00 96.25 95 GLU A C 1
ATOM 736 O O . GLU A 1 95 ? 2.753 -2.452 8.126 1.00 96.25 95 GLU A O 1
ATOM 741 N N . ARG A 1 96 ? 4.955 -2.743 7.842 1.00 98.06 96 ARG A N 1
ATOM 742 C CA . ARG A 1 96 ? 5.160 -3.357 9.173 1.00 98.06 96 ARG A CA 1
ATOM 743 C C . ARG A 1 96 ? 4.704 -2.458 10.324 1.00 98.06 96 ARG A C 1
ATOM 745 O O . ARG A 1 96 ? 4.142 -2.926 11.321 1.00 98.06 96 ARG A O 1
ATOM 752 N N . ASN A 1 97 ? 4.950 -1.154 10.207 1.00 96.94 97 ASN A N 1
ATOM 753 C CA . ASN A 1 97 ? 4.497 -0.177 11.192 1.00 96.94 97 ASN A CA 1
ATOM 754 C C . ASN A 1 97 ? 2.966 -0.085 11.213 1.00 96.94 97 ASN A C 1
ATOM 756 O O . ASN A 1 97 ? 2.384 -0.021 12.297 1.00 96.94 97 ASN A O 1
ATOM 760 N N . ARG A 1 98 ? 2.314 -0.096 10.043 1.00 96.19 98 ARG A N 1
ATOM 761 C CA . ARG A 1 98 ? 0.852 -0.123 9.929 1.00 96.19 98 ARG A CA 1
ATOM 762 C C . ARG A 1 98 ? 0.288 -1.355 10.627 1.00 96.19 98 ARG A C 1
ATOM 764 O O . ARG A 1 98 ? -0.580 -1.188 11.478 1.00 96.19 98 ARG A O 1
ATOM 771 N N . ASP A 1 99 ? 0.829 -2.538 10.360 1.00 97.19 99 A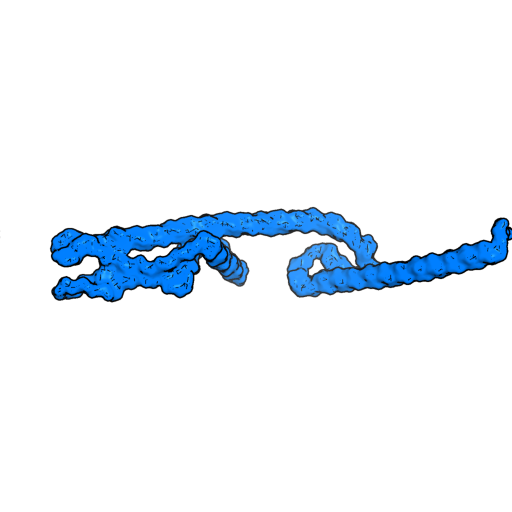SP A N 1
ATOM 772 C CA . ASP A 1 99 ? 0.370 -3.787 10.979 1.00 97.19 99 ASP A CA 1
ATOM 773 C C . ASP A 1 99 ? 0.511 -3.753 12.505 1.00 97.19 99 ASP A C 1
ATOM 775 O O . ASP A 1 99 ? -0.416 -4.102 13.235 1.00 97.19 99 ASP A O 1
ATOM 779 N N . THR A 1 100 ? 1.627 -3.218 13.007 1.00 98.00 100 THR A N 1
ATOM 780 C CA . THR A 1 100 ? 1.838 -3.026 14.451 1.00 98.00 100 THR A CA 1
ATOM 781 C C . THR A 1 100 ? 0.803 -2.074 15.065 1.00 98.00 100 THR A C 1
ATOM 783 O O . THR A 1 100 ? 0.347 -2.282 16.191 1.00 98.00 100 THR A O 1
ATOM 786 N N . ILE A 1 101 ? 0.431 -1.001 14.360 1.00 95.88 101 ILE A N 1
A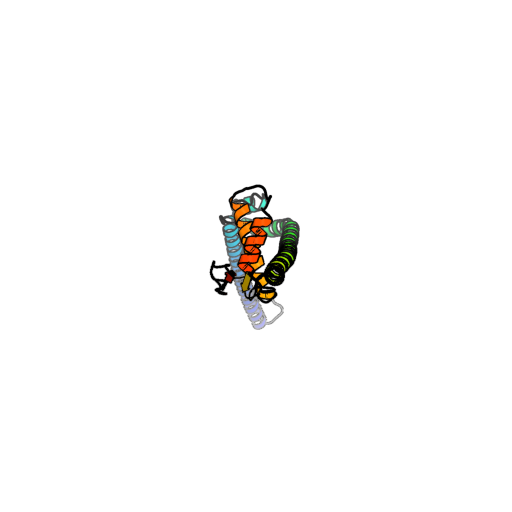TOM 787 C CA . ILE A 1 101 ? -0.587 -0.050 14.829 1.00 95.88 101 ILE A CA 1
ATOM 788 C C . ILE A 1 101 ? -1.976 -0.698 14.811 1.00 95.88 101 ILE A C 1
ATOM 790 O O . ILE A 1 101 ? -2.721 -0.524 15.776 1.00 95.88 101 ILE A O 1
ATOM 794 N N . VAL A 1 102 ? -2.308 -1.450 13.757 1.00 97.69 102 VAL A N 1
ATOM 795 C CA . VAL A 1 102 ? -3.564 -2.209 13.647 1.00 97.69 102 VAL A CA 1
ATOM 796 C C . VAL A 1 102 ? -3.684 -3.196 14.804 1.00 97.69 102 VAL A C 1
ATOM 798 O O . VAL A 1 102 ? -4.704 -3.201 15.488 1.00 97.69 102 VAL A O 1
ATOM 801 N N . ASP A 1 103 ? -2.632 -3.964 15.087 1.00 97.94 103 ASP A N 1
ATOM 802 C CA . ASP A 1 103 ? -2.639 -4.955 16.164 1.00 97.94 103 ASP A CA 1
ATOM 803 C C . ASP A 1 103 ? -2.812 -4.319 17.553 1.00 97.94 103 ASP A C 1
ATOM 805 O O . ASP A 1 103 ? -3.603 -4.780 18.378 1.00 97.94 103 ASP A O 1
ATOM 809 N N . ARG A 1 104 ? -2.152 -3.180 17.798 1.00 97.38 104 ARG A N 1
ATOM 810 C CA . ARG A 1 104 ? -2.345 -2.416 19.041 1.00 97.38 104 ARG A CA 1
ATOM 811 C C . ARG A 1 104 ? -3.759 -1.858 19.162 1.00 97.38 104 ARG A C 1
ATOM 813 O O . ARG A 1 104 ? -4.349 -1.935 20.238 1.00 97.38 104 ARG A O 1
ATOM 820 N N . LEU A 1 105 ? -4.306 -1.292 18.083 1.00 97.50 105 LEU A N 1
ATOM 821 C CA . LEU A 1 105 ? -5.678 -0.784 18.072 1.00 97.50 105 LEU A CA 1
ATOM 822 C C . LEU A 1 105 ? -6.675 -1.918 18.314 1.00 97.50 105 LEU A C 1
ATOM 824 O O . LEU A 1 105 ? -7.610 -1.737 19.088 1.00 97.50 105 LEU A O 1
ATOM 828 N N . ARG A 1 106 ? -6.437 -3.092 17.725 1.00 97.94 106 ARG A N 1
ATOM 829 C CA . ARG A 1 106 ? -7.234 -4.300 17.944 1.00 97.94 106 ARG A CA 1
ATOM 830 C C . ARG A 1 106 ? -7.294 -4.667 19.421 1.00 97.94 106 ARG A C 1
ATOM 832 O O . ARG A 1 106 ? -8.392 -4.769 19.955 1.00 97.94 106 ARG A O 1
ATOM 839 N N . GLY A 1 107 ? -6.150 -4.752 20.104 1.00 97.69 107 GLY A N 1
ATOM 840 C CA . GLY A 1 107 ? -6.125 -5.034 21.544 1.00 97.69 107 GLY A CA 1
ATOM 841 C C . GLY A 1 107 ? -6.897 -4.004 22.385 1.00 97.69 107 GLY A C 1
ATOM 842 O O . GLY A 1 107 ? -7.577 -4.363 23.348 1.00 97.69 107 GLY A O 1
ATOM 843 N N . LEU A 1 108 ? -6.856 -2.720 22.007 1.00 98.00 108 LEU A N 1
ATOM 844 C CA . LEU A 1 108 ? -7.643 -1.673 22.674 1.00 98.00 108 LEU A CA 1
ATOM 845 C C . LEU A 1 108 ? -9.149 -1.815 22.412 1.00 98.00 108 LEU A C 1
ATOM 847 O O . LEU A 1 108 ? -9.947 -1.637 23.332 1.00 98.00 108 LEU A O 1
ATOM 851 N N . VAL A 1 109 ? -9.537 -2.144 21.181 1.00 98.25 109 VAL A N 1
ATOM 852 C CA . VAL A 1 109 ? -10.936 -2.372 20.796 1.00 98.25 109 VAL A CA 1
ATOM 853 C C . VAL A 1 109 ? -11.493 -3.603 21.509 1.00 98.25 109 VAL A C 1
ATOM 855 O O . VAL A 1 109 ? -12.549 -3.508 22.127 1.00 98.25 109 VAL A O 1
ATOM 858 N N . GLU A 1 110 ? -10.765 -4.719 21.522 1.00 97.38 110 GLU A N 1
ATOM 859 C CA . GLU A 1 110 ? -11.137 -5.937 22.258 1.00 97.38 110 GLU A CA 1
ATOM 860 C C . GLU A 1 110 ? -11.332 -5.649 23.759 1.00 97.38 110 GLU A C 1
ATOM 862 O O . GLU A 1 110 ? -12.324 -6.069 24.358 1.00 97.38 110 GLU A O 1
ATOM 867 N N . SER A 1 111 ? -10.441 -4.854 24.361 1.00 97.75 111 SER A N 1
ATOM 868 C CA . SER A 1 111 ? -10.572 -4.407 25.755 1.00 97.75 111 SER A CA 1
ATOM 869 C C . SER A 1 111 ? -11.821 -3.540 25.990 1.00 97.75 111 SER A C 1
ATOM 871 O O . SER A 1 111 ? -12.543 -3.713 26.980 1.00 97.75 111 SER A O 1
ATOM 873 N N . ALA A 1 112 ? -12.133 -2.631 25.062 1.00 96.69 112 ALA A N 1
ATOM 874 C CA . ALA A 1 112 ? -13.336 -1.807 25.132 1.00 96.69 112 ALA A CA 1
ATOM 875 C C . ALA A 1 112 ? -14.622 -2.649 25.010 1.00 96.69 112 ALA A C 1
ATOM 877 O O . ALA A 1 112 ? -15.560 -2.453 25.784 1.00 96.69 112 ALA A O 1
ATOM 878 N N . LEU A 1 113 ? -14.653 -3.642 24.116 1.00 95.88 113 LEU A N 1
ATOM 879 C CA . LEU A 1 113 ? -15.774 -4.581 23.987 1.00 95.88 113 LEU A CA 1
ATOM 880 C C . LEU A 1 113 ? -15.946 -5.441 25.252 1.00 95.88 113 LEU A C 1
ATOM 882 O O . LEU A 1 113 ? -17.063 -5.620 25.748 1.00 95.88 113 LEU A O 1
ATOM 886 N N . ALA A 1 114 ? -14.844 -5.893 25.859 1.00 96.38 114 ALA A N 1
ATOM 887 C CA . ALA A 1 114 ? -14.877 -6.585 27.148 1.00 96.38 114 ALA A CA 1
ATOM 888 C C . ALA A 1 114 ? -15.397 -5.687 28.287 1.00 96.38 114 ALA A C 1
ATOM 890 O O . ALA A 1 114 ? -16.091 -6.164 29.196 1.00 96.38 114 ALA A O 1
ATOM 891 N N . THR A 1 115 ? -15.115 -4.383 28.224 1.00 96.19 115 THR A N 1
ATOM 892 C CA . THR A 1 115 ? -15.669 -3.389 29.150 1.00 96.19 115 THR A CA 1
ATOM 893 C C . THR A 1 115 ? -17.181 -3.253 28.973 1.00 96.19 115 THR A C 1
ATOM 895 O O . THR A 1 115 ? -17.890 -3.263 29.976 1.00 96.19 115 THR A O 1
ATOM 898 N N . LEU A 1 116 ? -17.705 -3.236 27.740 1.00 94.06 116 LEU A N 1
ATOM 899 C CA . LEU A 1 116 ? -19.156 -3.231 27.488 1.00 94.06 116 LEU A CA 1
ATOM 900 C C . LEU A 1 116 ? -19.849 -4.466 28.085 1.00 94.06 116 LEU A C 1
ATOM 902 O O . LEU A 1 116 ? -20.843 -4.333 28.798 1.00 94.06 116 LEU A O 1
ATOM 906 N N . ARG A 1 117 ? -19.289 -5.667 27.885 1.00 93.25 117 ARG A N 1
ATOM 907 C CA . ARG A 1 117 ? -19.819 -6.900 28.507 1.00 93.25 117 ARG A CA 1
ATOM 908 C C . ARG A 1 117 ? -19.785 -6.837 30.033 1.00 93.25 117 ARG A C 1
ATOM 910 O O . ARG A 1 117 ? -20.713 -7.279 30.709 1.00 93.25 117 ARG A O 1
ATOM 917 N N . SER A 1 118 ? -18.705 -6.291 30.587 1.00 95.50 118 SER A N 1
ATOM 918 C CA . SER A 1 118 ? -18.562 -6.142 32.036 1.00 95.50 118 SER A CA 1
ATOM 919 C C . SER A 1 118 ? -19.535 -5.112 32.603 1.00 95.50 118 SER A C 1
ATOM 921 O O . SER A 1 118 ? -20.064 -5.343 33.685 1.00 95.50 118 SER A O 1
ATOM 923 N N . ALA A 1 119 ? -19.827 -4.032 31.873 1.00 94.06 119 ALA A N 1
ATOM 924 C CA . ALA A 1 119 ? -20.808 -3.030 32.272 1.00 94.06 119 ALA A CA 1
ATOM 925 C C . ALA A 1 119 ? -22.205 -3.643 32.446 1.00 94.06 119 ALA A C 1
ATOM 927 O O . ALA A 1 119 ? -22.845 -3.382 33.460 1.00 94.06 119 ALA A O 1
ATOM 928 N N . GLN A 1 120 ? -22.637 -4.529 31.539 1.00 92.31 120 GLN A N 1
ATOM 929 C CA . GLN A 1 120 ? -23.871 -5.298 31.731 1.00 92.31 120 GLN A CA 1
ATOM 930 C C . GLN A 1 120 ? -23.802 -6.177 32.990 1.00 92.31 120 GLN A C 1
ATOM 932 O O . GLN A 1 120 ? -24.661 -6.065 33.861 1.00 92.31 120 GLN A O 1
ATOM 937 N N . ARG A 1 121 ? -22.761 -7.008 33.140 1.00 92.69 121 ARG A N 1
ATOM 938 C CA . ARG A 1 121 ? -22.641 -7.931 34.288 1.00 92.69 121 ARG A CA 1
ATOM 939 C C . ARG A 1 121 ? -22.645 -7.208 35.641 1.00 92.69 121 ARG A C 1
ATOM 941 O O . ARG A 1 121 ? -23.143 -7.742 36.633 1.00 92.69 121 ARG A O 1
ATOM 948 N N . LEU A 1 122 ? -22.038 -6.022 35.682 1.00 93.94 122 LEU A N 1
ATOM 949 C CA . LEU A 1 122 ? -21.947 -5.170 36.866 1.00 93.94 122 LEU A CA 1
ATOM 950 C C . LEU A 1 122 ? -23.196 -4.305 37.078 1.00 93.94 122 LEU A C 1
ATOM 952 O O . LEU A 1 122 ? -23.345 -3.735 38.155 1.00 93.94 122 LEU A O 1
ATOM 956 N N . SER A 1 123 ? -24.108 -4.226 36.104 1.00 92.12 123 SER A N 1
ATOM 957 C CA . SER A 1 123 ? -25.345 -3.440 36.182 1.00 92.12 123 SER A CA 1
ATOM 958 C C . SER A 1 123 ? -26.414 -4.086 37.072 1.00 92.12 123 SER A C 1
ATOM 960 O O . SER A 1 123 ? -27.582 -4.135 36.712 1.00 92.12 123 SER A O 1
ATOM 962 N N . ARG A 1 124 ? -26.047 -4.612 38.242 1.00 91.31 124 ARG A N 1
ATOM 963 C CA . ARG A 1 124 ? -26.991 -5.293 39.136 1.00 91.31 124 ARG A CA 1
ATOM 964 C C . ARG A 1 124 ? -27.685 -4.315 40.066 1.00 91.31 124 ARG A C 1
ATOM 966 O O . ARG A 1 124 ? -27.035 -3.507 40.728 1.00 91.31 124 ARG A O 1
ATOM 973 N N . LEU A 1 125 ? -29.006 -4.415 40.129 1.00 89.56 125 LEU A N 1
ATOM 974 C CA . LEU A 1 125 ? -29.809 -3.650 41.070 1.00 89.56 125 LEU A CA 1
ATOM 975 C C . LEU A 1 125 ? -29.581 -4.132 42.515 1.00 89.56 125 LEU A C 1
ATOM 977 O O . LEU A 1 125 ? -29.444 -5.341 42.734 1.00 89.56 125 LEU A O 1
ATOM 981 N N . PRO A 1 126 ? -29.554 -3.212 43.501 1.00 89.62 126 PRO A N 1
ATOM 982 C CA . PRO A 1 126 ? -29.395 -3.559 44.909 1.00 89.62 126 PRO A CA 1
ATOM 983 C C . PRO A 1 126 ? -30.466 -4.519 45.440 1.00 89.62 126 PRO A C 1
ATOM 985 O O . PRO A 1 126 ? -31.585 -4.621 44.927 1.00 89.62 126 PRO A O 1
ATOM 988 N N . GLU A 1 127 ? -30.129 -5.186 46.539 1.00 91.19 127 GLU A N 1
ATOM 989 C CA . GLU A 1 127 ? -31.099 -5.935 47.336 1.00 91.19 127 GLU A CA 1
ATOM 990 C C . GLU A 1 127 ? -32.171 -5.001 47.930 1.00 91.19 127 GLU A C 1
ATOM 992 O O . GLU A 1 127 ? -31.925 -3.816 48.161 1.00 91.19 127 GLU A O 1
ATOM 997 N N . GLY A 1 128 ? -33.368 -5.535 48.194 1.00 85.56 128 GLY A N 1
ATOM 998 C CA . GLY A 1 128 ? -34.483 -4.779 48.786 1.00 85.56 128 GLY A CA 1
ATOM 999 C C . GLY A 1 128 ? -35.409 -4.069 47.786 1.00 85.56 128 GLY A C 1
ATOM 1000 O O . GLY A 1 128 ? -36.230 -3.254 48.196 1.00 85.56 128 GLY A O 1
ATOM 1001 N N . LEU A 1 129 ? -35.314 -4.396 46.493 1.00 83.38 129 LEU A N 1
ATOM 1002 C CA . LEU A 1 129 ? -36.138 -3.861 45.397 1.00 83.38 129 LEU A CA 1
ATOM 1003 C C . LEU A 1 129 ? -37.187 -4.870 44.884 1.00 83.38 129 LEU A C 1
ATOM 1005 O O . LEU A 1 129 ? -37.698 -4.737 43.773 1.00 83.38 129 LEU A O 1
ATOM 1009 N N . GLY A 1 130 ? -37.518 -5.891 45.680 1.00 85.31 130 GLY A N 1
ATOM 1010 C CA . GLY A 1 130 ? -38.500 -6.915 45.312 1.00 85.31 130 GLY A CA 1
ATOM 1011 C C . GLY A 1 130 ? -38.036 -7.760 44.124 1.00 85.31 130 GLY A C 1
ATOM 1012 O O . GLY A 1 130 ? -36.910 -8.251 44.117 1.00 85.31 130 GLY A O 1
ATOM 1013 N N . GLU A 1 131 ? -38.889 -7.917 43.107 1.00 81.25 131 GLU A N 1
ATOM 1014 C CA . GLU A 1 131 ? -38.593 -8.721 41.905 1.00 81.25 131 GLU A CA 1
ATOM 1015 C C . GLU A 1 131 ? -37.381 -8.217 41.109 1.00 81.25 131 GLU A C 1
ATOM 1017 O O . GLU A 1 131 ? -36.821 -8.951 40.297 1.00 81.25 131 GLU A O 1
ATOM 1022 N N . TRP A 1 132 ? -36.961 -6.972 41.332 1.00 79.38 132 TRP A N 1
ATOM 1023 C CA . TRP A 1 132 ? -35.841 -6.359 40.627 1.00 79.38 132 TRP A CA 1
ATOM 1024 C C . TRP A 1 132 ? -34.489 -6.591 41.296 1.00 79.38 132 TRP A C 1
ATOM 1026 O O . TRP A 1 132 ? -33.457 -6.315 40.684 1.00 79.38 132 TRP A O 1
ATOM 1036 N N . SER A 1 133 ? -34.462 -7.088 42.533 1.00 88.19 133 SER A N 1
ATOM 1037 C CA . SER A 1 133 ? -33.205 -7.319 43.240 1.00 88.19 133 SER A CA 1
ATOM 1038 C C . SER A 1 133 ? -32.305 -8.298 42.489 1.00 88.19 133 SER A C 1
ATOM 1040 O O . SER A 1 133 ? -32.738 -9.350 42.021 1.00 88.19 133 SER A O 1
ATOM 1042 N N . GLY A 1 134 ? -31.040 -7.907 42.316 1.00 87.25 134 GLY A N 1
ATOM 1043 C CA . GLY A 1 134 ? -30.036 -8.698 41.610 1.00 87.25 134 GLY A CA 1
ATOM 1044 C C . GLY A 1 134 ? -30.177 -8.743 40.082 1.00 87.25 134 GLY A C 1
ATOM 1045 O O . GLY A 1 134 ? -29.293 -9.320 39.436 1.00 87.25 134 GLY A O 1
ATOM 1046 N N . GLN A 1 135 ? -31.222 -8.140 39.493 1.00 88.75 135 GLN A N 1
ATOM 1047 C CA . GLN A 1 135 ? -31.394 -8.073 38.038 1.00 88.75 135 GLN A CA 1
ATOM 1048 C C . GLN A 1 135 ? -30.413 -7.095 37.384 1.00 88.75 135 GLN A C 1
ATOM 1050 O O . GLN A 1 135 ? -30.061 -6.066 37.961 1.00 88.75 135 GLN A O 1
ATOM 1055 N N . GLU A 1 136 ? -30.003 -7.411 36.152 1.00 90.62 136 GLU A N 1
ATOM 1056 C CA . GLU A 1 136 ? -29.216 -6.514 35.303 1.00 90.62 136 GLU A CA 1
ATOM 1057 C C . GLU A 1 136 ? -30.120 -5.425 34.709 1.00 90.62 136 GLU A C 1
ATOM 1059 O O . GLU A 1 136 ? -31.038 -5.730 33.935 1.00 90.62 136 GLU A O 1
ATOM 1064 N N . PHE A 1 137 ? -29.865 -4.162 35.066 1.00 90.06 137 PHE A N 1
ATOM 1065 C CA . PHE A 1 137 ? -30.611 -3.024 34.531 1.00 90.06 137 PHE A CA 1
ATOM 1066 C C . PHE A 1 137 ? -30.120 -2.581 33.152 1.00 90.06 137 PHE A C 1
ATOM 1068 O O . PHE A 1 137 ? -30.832 -1.844 32.481 1.00 90.06 137 PHE A O 1
ATOM 1075 N N . LEU A 1 138 ? -28.942 -3.027 32.707 1.00 93.31 138 LEU A N 1
ATOM 1076 C CA . LEU A 1 138 ? -28.491 -2.888 31.324 1.00 93.31 138 LEU A CA 1
ATOM 1077 C C . LEU A 1 138 ? -28.533 -4.246 30.629 1.00 93.31 138 LEU A C 1
ATOM 1079 O O . LEU A 1 138 ? -28.159 -5.265 31.200 1.00 93.31 138 LEU A O 1
ATOM 1083 N N . SER A 1 139 ? -28.918 -4.252 29.360 1.00 93.25 139 SER A N 1
ATOM 1084 C CA . SER A 1 139 ? -28.809 -5.409 28.478 1.00 93.25 139 SER A CA 1
ATOM 1085 C C . SER A 1 139 ? -28.172 -4.975 27.173 1.00 93.25 139 SER A C 1
ATOM 1087 O O . SER A 1 139 ? -28.814 -4.326 26.353 1.00 93.25 139 SER A O 1
ATOM 1089 N N . ILE A 1 140 ? -26.897 -5.315 27.003 1.00 94.44 140 ILE A N 1
ATOM 1090 C CA . ILE A 1 140 ? -26.040 -4.882 25.904 1.00 94.44 140 ILE A CA 1
ATOM 1091 C C . ILE A 1 140 ? -25.789 -6.085 24.990 1.00 94.44 140 ILE A C 1
ATOM 1093 O O . ILE A 1 140 ? -25.168 -7.069 25.385 1.00 94.44 140 ILE A O 1
ATOM 1097 N N . ARG A 1 141 ? -26.255 -6.007 23.743 1.00 95.06 141 ARG A N 1
ATOM 1098 C CA . ARG A 1 141 ? -26.122 -7.067 22.737 1.00 95.06 141 ARG A CA 1
ATOM 1099 C C . ARG A 1 141 ? -25.377 -6.551 21.514 1.00 95.06 141 ARG A C 1
ATOM 1101 O O . ARG A 1 141 ? -25.736 -5.515 20.960 1.00 95.06 141 ARG A O 1
ATOM 1108 N N . PHE A 1 142 ? -24.365 -7.296 21.088 1.00 95.88 142 PHE A N 1
ATOM 1109 C CA . PHE A 1 142 ? -23.609 -7.050 19.864 1.00 95.88 142 PHE A CA 1
ATOM 1110 C C . PHE A 1 142 ? -22.929 -8.334 19.383 1.00 95.88 142 PHE A C 1
ATOM 1112 O O . PHE A 1 142 ? -22.796 -9.298 20.139 1.00 95.88 142 PHE A O 1
ATOM 1119 N N . GLU A 1 143 ? -22.509 -8.334 18.122 1.00 94.06 143 GLU A N 1
ATOM 1120 C CA . GLU A 1 143 ? -21.755 -9.420 17.501 1.00 94.06 143 GLU A CA 1
ATOM 1121 C C . GLU A 1 143 ? -20.285 -9.022 17.389 1.00 94.06 143 GLU A C 1
ATOM 1123 O O . GLU A 1 143 ? -19.977 -7.890 17.016 1.00 94.06 143 GLU A O 1
ATOM 1128 N N . GLU A 1 144 ? -19.385 -9.937 17.747 1.00 90.81 144 GLU A N 1
ATOM 1129 C CA . GLU A 1 144 ? -17.948 -9.719 17.595 1.00 90.81 144 GLU A CA 1
ATOM 1130 C C . GLU A 1 144 ? -17.469 -10.372 16.295 1.00 90.81 144 GLU A C 1
ATOM 1132 O O . GLU A 1 144 ? -17.751 -11.554 16.079 1.00 90.81 144 GLU A O 1
ATOM 1137 N N . PRO A 1 145 ? -16.756 -9.630 15.433 1.00 94.06 145 PRO A N 1
ATOM 1138 C CA . PRO A 1 145 ? -16.158 -10.192 14.236 1.00 94.06 145 PRO A CA 1
ATOM 1139 C C . PRO A 1 145 ? -15.037 -11.159 14.617 1.00 94.06 145 PRO A C 1
ATOM 1141 O O . PRO A 1 145 ? -14.421 -11.045 15.681 1.00 94.06 145 PRO A O 1
ATOM 1144 N N . ASP A 1 146 ? -14.734 -12.092 13.718 1.00 94.94 146 ASP A N 1
ATOM 1145 C CA . ASP A 1 146 ? -13.514 -12.878 13.841 1.00 94.94 146 ASP A CA 1
ATOM 1146 C C . ASP A 1 146 ? -12.264 -11.985 13.726 1.00 94.94 146 ASP A C 1
ATOM 1148 O O . ASP A 1 146 ? -12.314 -10.830 13.289 1.00 94.94 146 ASP A O 1
ATOM 1152 N N . HIS A 1 147 ? -11.122 -12.541 14.127 1.00 93.94 147 HIS A N 1
ATOM 1153 C CA . HIS A 1 147 ? -9.850 -11.822 14.193 1.00 93.94 147 HIS A CA 1
ATOM 1154 C C . HIS A 1 147 ? -9.426 -11.205 12.852 1.00 93.94 147 HIS A C 1
ATOM 1156 O O . HIS A 1 147 ? -8.986 -10.053 12.830 1.00 93.94 147 HIS A O 1
ATOM 1162 N N . ALA A 1 148 ? -9.591 -11.932 11.743 1.00 95.88 148 ALA A N 1
ATOM 1163 C CA . ALA A 1 148 ? -9.174 -11.467 10.424 1.00 95.88 148 ALA A CA 1
ATOM 1164 C C . ALA A 1 148 ? -10.073 -10.323 9.942 1.00 95.88 148 ALA A C 1
ATOM 1166 O O . ALA A 1 148 ? -9.572 -9.270 9.541 1.00 95.88 148 ALA A O 1
ATOM 1167 N N . THR A 1 149 ? -11.391 -10.490 10.085 1.00 96.75 149 THR A N 1
ATOM 1168 C CA . THR A 1 149 ? -12.378 -9.450 9.772 1.00 96.75 149 THR A CA 1
ATOM 1169 C C . THR A 1 149 ? -12.140 -8.187 10.606 1.00 96.75 149 THR A C 1
ATOM 1171 O O . THR A 1 149 ? -12.207 -7.071 10.088 1.00 96.75 149 THR A O 1
ATOM 1174 N N . LEU A 1 150 ? -11.829 -8.331 11.900 1.00 97.38 150 LEU A N 1
ATOM 1175 C CA . LEU A 1 150 ? -11.524 -7.191 12.762 1.00 97.38 150 LEU A CA 1
ATOM 1176 C C . LEU A 1 150 ? -10.252 -6.464 12.308 1.00 97.38 150 LEU A C 1
ATOM 1178 O O . LEU A 1 150 ? -10.250 -5.239 12.210 1.00 97.38 150 LEU A O 1
ATOM 1182 N N . ALA A 1 151 ? -9.180 -7.202 12.014 1.00 97.06 151 ALA A N 1
ATOM 1183 C CA . ALA A 1 151 ? -7.919 -6.622 11.564 1.00 97.06 151 ALA A CA 1
ATOM 1184 C C . ALA A 1 151 ? -8.079 -5.830 10.255 1.00 97.06 151 ALA A C 1
ATOM 1186 O O . ALA A 1 151 ? -7.567 -4.713 10.154 1.00 97.06 151 ALA A O 1
ATOM 1187 N N . GLU A 1 152 ? -8.834 -6.362 9.289 1.00 97.69 152 GLU A N 1
ATOM 1188 C CA . GLU A 1 152 ? -9.130 -5.687 8.020 1.00 97.69 152 GLU A CA 1
ATOM 1189 C C . GLU A 1 152 ? -9.851 -4.351 8.247 1.00 97.69 152 GLU A C 1
ATOM 1191 O O . GLU A 1 152 ? -9.356 -3.296 7.839 1.00 97.69 152 GLU A O 1
ATOM 1196 N N . ARG A 1 153 ? -10.960 -4.368 8.997 1.00 97.81 153 ARG A N 1
ATOM 1197 C CA . ARG A 1 153 ? -11.751 -3.163 9.300 1.00 97.81 153 ARG A CA 1
ATOM 1198 C C . ARG A 1 153 ? -10.948 -2.107 10.057 1.00 97.81 153 ARG A C 1
ATOM 1200 O O . ARG A 1 153 ? -11.047 -0.914 9.770 1.00 97.81 153 ARG A O 1
ATOM 1207 N N . LEU A 1 154 ? -10.131 -2.520 11.026 1.00 98.12 154 LEU A N 1
ATOM 1208 C CA . LEU A 1 154 ? -9.271 -1.593 11.767 1.00 98.12 154 LEU A CA 1
ATOM 1209 C C . LEU A 1 154 ? -8.161 -1.008 10.885 1.00 98.12 154 LEU A C 1
ATOM 1211 O O . LEU A 1 154 ? -7.805 0.162 11.054 1.00 98.12 154 LEU A O 1
ATOM 1215 N N . GLY A 1 155 ? -7.665 -1.781 9.916 1.00 97.44 155 GLY A N 1
ATOM 1216 C CA . GLY A 1 155 ? -6.795 -1.294 8.849 1.00 97.44 155 GLY A CA 1
ATOM 1217 C C . GLY A 1 155 ? -7.428 -0.138 8.076 1.00 97.44 155 GLY A C 1
ATOM 1218 O O . GLY A 1 155 ? -6.820 0.927 7.960 1.00 97.44 155 GLY A O 1
ATOM 1219 N N . GLU A 1 156 ? -8.679 -0.291 7.639 1.00 97.69 156 GLU A N 1
ATOM 1220 C CA . GLU A 1 156 ? -9.408 0.772 6.936 1.00 97.69 156 GLU A CA 1
ATOM 1221 C C . GLU A 1 156 ? -9.611 2.025 7.801 1.00 97.69 156 GLU A C 1
ATOM 1223 O O . GLU A 1 156 ? -9.435 3.152 7.322 1.00 97.69 156 GLU A O 1
ATOM 1228 N N . VAL A 1 157 ? -9.925 1.852 9.092 1.00 96.75 157 VAL A N 1
ATOM 1229 C CA . VAL A 1 157 ? -10.064 2.966 10.046 1.00 96.75 157 VAL A CA 1
ATOM 1230 C C . VAL A 1 157 ? -8.761 3.764 10.151 1.00 96.75 157 VAL A C 1
ATOM 1232 O O . VAL A 1 157 ? -8.789 5.001 10.113 1.00 96.75 157 VAL A O 1
ATOM 1235 N N . ILE A 1 158 ? -7.620 3.077 10.254 1.00 95.06 158 ILE A N 1
ATOM 1236 C CA . ILE A 1 158 ? -6.292 3.701 10.318 1.00 95.06 158 ILE A CA 1
ATOM 1237 C C . ILE A 1 158 ? -5.950 4.399 8.999 1.00 95.06 158 ILE A C 1
ATOM 1239 O O . ILE A 1 158 ? -5.460 5.535 9.024 1.00 95.06 158 ILE A O 1
ATOM 1243 N N . ASP A 1 159 ? -6.239 3.778 7.859 1.00 94.88 159 ASP A N 1
ATOM 1244 C CA . ASP A 1 159 ? -5.942 4.343 6.542 1.00 94.88 159 ASP A CA 1
ATOM 1245 C C . ASP A 1 159 ? -6.788 5.589 6.261 1.00 94.88 159 ASP A C 1
ATOM 1247 O O . ASP A 1 159 ? -6.272 6.598 5.774 1.00 94.88 159 ASP A O 1
ATOM 1251 N N . GLU A 1 160 ? -8.074 5.572 6.613 1.00 93.75 160 GLU A N 1
ATOM 1252 C CA . GLU A 1 160 ? -8.952 6.737 6.491 1.00 93.75 160 GLU A CA 1
ATOM 1253 C C . GLU A 1 160 ? -8.524 7.861 7.442 1.00 93.75 160 GLU A C 1
ATOM 1255 O O . GLU A 1 160 ? -8.428 9.020 7.037 1.00 93.75 160 GLU A O 1
ATOM 1260 N N . ALA A 1 161 ? -8.198 7.541 8.700 1.00 91.25 161 ALA A N 1
ATOM 1261 C CA . ALA A 1 161 ? -7.671 8.529 9.641 1.00 91.25 161 ALA A CA 1
ATOM 1262 C C . ALA A 1 161 ? -6.349 9.145 9.149 1.00 91.25 161 ALA A C 1
ATOM 1264 O O . ALA A 1 161 ? -6.133 10.352 9.288 1.00 91.25 161 ALA A O 1
ATOM 1265 N N . THR A 1 162 ? -5.481 8.339 8.534 1.00 90.06 162 THR A N 1
ATOM 1266 C CA . THR A 1 162 ? -4.214 8.795 7.950 1.00 90.06 162 THR A CA 1
ATOM 1267 C C . THR A 1 162 ? -4.455 9.702 6.745 1.00 90.06 162 THR A C 1
ATOM 1269 O O . THR A 1 162 ? -3.920 10.811 6.711 1.00 90.06 162 THR A O 1
ATOM 1272 N N . ARG A 1 163 ? -5.324 9.304 5.806 1.00 90.56 163 ARG A N 1
ATOM 1273 C CA . ARG A 1 163 ? -5.708 10.127 4.646 1.00 90.56 163 ARG A CA 1
ATOM 1274 C C . ARG A 1 163 ? -6.320 11.463 5.064 1.00 90.56 163 ARG A C 1
ATOM 1276 O O . ARG A 1 163 ? -5.951 12.501 4.513 1.00 90.56 163 ARG A O 1
ATOM 1283 N N . ALA A 1 164 ? -7.215 11.459 6.050 1.00 88.44 164 ALA A N 1
ATOM 1284 C CA . ALA A 1 164 ? -7.848 12.673 6.556 1.00 88.44 164 ALA A CA 1
ATOM 1285 C C . ALA A 1 164 ? -6.836 13.644 7.190 1.00 88.44 164 ALA A C 1
ATOM 1287 O O . ALA A 1 164 ? -6.920 14.848 6.946 1.00 88.44 164 ALA A O 1
ATOM 1288 N N . ALA A 1 165 ? -5.869 13.131 7.959 1.00 85.75 165 ALA A N 1
ATOM 1289 C CA . ALA A 1 165 ? -4.818 13.946 8.570 1.00 85.75 165 ALA A CA 1
ATOM 1290 C C . ALA A 1 165 ? -3.903 14.588 7.514 1.00 85.75 165 ALA A C 1
ATOM 1292 O O . ALA A 1 165 ? -3.671 15.796 7.555 1.00 85.75 165 ALA A O 1
ATOM 1293 N N . VAL A 1 166 ? -3.458 13.805 6.522 1.00 86.06 166 VAL A N 1
ATOM 1294 C CA . VAL A 1 166 ? -2.612 14.297 5.420 1.00 86.06 166 VAL A CA 1
ATOM 1295 C C . VAL A 1 166 ? -3.325 15.392 4.622 1.00 86.06 166 VAL A C 1
ATOM 1297 O O . VAL A 1 166 ? -2.735 16.434 4.350 1.00 86.06 166 VAL A O 1
ATOM 1300 N N . ARG A 1 167 ? -4.614 15.210 4.296 1.00 85.19 167 ARG A N 1
ATOM 1301 C CA . ARG A 1 167 ? -5.400 16.215 3.552 1.00 85.19 167 ARG A CA 1
ATOM 1302 C C . ARG A 1 167 ? -5.549 17.543 4.294 1.00 85.19 167 ARG A C 1
ATOM 1304 O O . ARG A 1 167 ? -5.605 18.584 3.651 1.00 85.19 167 ARG A O 1
ATOM 1311 N N . LYS A 1 168 ? -5.651 17.515 5.625 1.00 83.31 168 LYS A N 1
ATOM 1312 C CA . LYS A 1 168 ? -5.860 18.720 6.444 1.00 83.31 168 LYS A CA 1
ATOM 1313 C C . LYS A 1 168 ? -4.565 19.461 6.782 1.00 83.31 168 LYS A C 1
ATOM 1315 O O . LYS A 1 168 ? -4.648 20.531 7.376 1.00 83.31 168 LYS A O 1
ATOM 1320 N N . ASN A 1 169 ? -3.399 18.904 6.431 1.00 72.81 169 ASN A N 1
ATOM 1321 C CA . ASN A 1 169 ? -2.077 19.404 6.831 1.00 72.81 169 ASN A CA 1
ATOM 1322 C C . ASN A 1 169 ? -1.996 19.731 8.339 1.00 72.81 169 ASN A C 1
ATOM 1324 O O . ASN A 1 169 ? -1.303 20.653 8.763 1.00 72.81 169 ASN A O 1
ATOM 1328 N N . SER A 1 170 ? -2.792 19.020 9.141 1.00 68.56 170 SER A N 1
ATOM 1329 C CA . SER A 1 170 ? -2.903 19.234 10.575 1.00 68.56 170 SER A CA 1
ATOM 1330 C C . SER A 1 170 ? -1.839 18.421 11.286 1.00 68.56 170 SER A C 1
ATOM 1332 O O . SER A 1 170 ? -1.569 17.282 10.896 1.00 68.56 170 SER A O 1
ATOM 1334 N N . ASP A 1 171 ? -1.307 18.984 12.366 1.00 58.81 171 ASP A N 1
ATOM 1335 C CA . ASP A 1 171 ? -0.354 18.306 13.231 1.00 58.81 171 ASP A CA 1
ATOM 1336 C C . ASP A 1 171 ? -0.906 16.933 13.661 1.00 58.81 171 ASP A C 1
ATOM 1338 O O . ASP A 1 171 ? -2.081 16.803 14.016 1.00 58.81 171 ASP A O 1
ATOM 1342 N N . LEU A 1 172 ? -0.072 15.893 13.605 1.00 56.91 172 LEU A N 1
ATOM 1343 C CA . LEU A 1 172 ?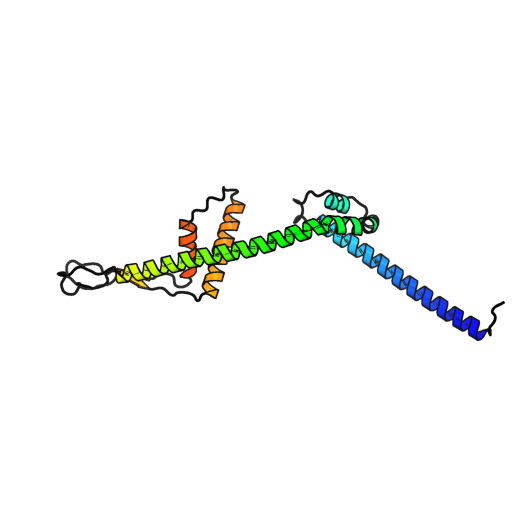 -0.449 14.475 13.764 1.00 56.91 172 LEU A CA 1
ATOM 1344 C C . LEU A 1 172 ? -0.892 14.095 15.191 1.00 56.91 172 LEU A C 1
ATOM 1346 O O . LEU A 1 172 ? -0.930 12.909 15.527 1.00 56.91 172 LEU A O 1
ATOM 1350 N N . ARG A 1 173 ? -1.255 15.071 16.035 1.00 60.62 173 ARG A N 1
ATOM 1351 C CA . ARG A 1 173 ? -1.911 14.853 17.330 1.00 60.62 173 ARG A CA 1
ATOM 1352 C C . ARG A 1 173 ? -3.313 14.302 17.093 1.00 60.62 173 ARG A C 1
ATOM 1354 O O . ARG A 1 173 ? -4.318 15.002 17.159 1.00 60.62 173 ARG A O 1
ATOM 1361 N N . ARG A 1 174 ? -3.346 13.016 16.759 1.00 68.94 174 ARG A N 1
ATOM 1362 C CA . ARG A 1 174 ? -4.556 12.225 16.597 1.00 68.94 174 ARG A CA 1
ATOM 1363 C C . ARG A 1 174 ? -5.272 12.192 17.935 1.00 68.94 174 ARG A C 1
ATOM 1365 O O . ARG A 1 174 ? -4.669 11.855 18.952 1.00 68.94 174 ARG A O 1
ATOM 1372 N N . ASP A 1 175 ? -6.559 12.501 17.911 1.00 82.31 175 ASP A N 1
ATOM 1373 C CA . ASP A 1 175 ? -7.428 12.192 19.032 1.00 82.31 175 ASP A CA 1
ATOM 1374 C C . ASP A 1 175 ? -7.539 10.663 19.147 1.00 82.31 175 ASP A C 1
ATOM 1376 O O . ASP A 1 175 ? -8.251 10.006 18.382 1.00 82.31 175 ASP A O 1
ATOM 1380 N N . GLY A 1 176 ? -6.764 10.097 20.076 1.00 88.25 176 GLY A N 1
ATOM 1381 C CA . GLY A 1 176 ? -6.718 8.660 20.324 1.00 88.25 176 GLY A CA 1
ATOM 1382 C C . GLY A 1 176 ? -8.066 8.099 20.773 1.00 88.25 176 GLY A C 1
ATOM 1383 O O . GLY A 1 176 ? -8.383 6.962 20.432 1.00 88.25 176 GLY A O 1
ATOM 1384 N N . MET A 1 177 ? -8.887 8.903 21.459 1.00 93.69 177 MET A N 1
ATOM 1385 C CA . MET A 1 177 ? -10.227 8.490 21.867 1.00 93.69 177 MET A CA 1
ATOM 1386 C C . MET A 1 177 ? -11.153 8.395 20.656 1.00 93.69 177 MET A C 1
ATOM 1388 O O . MET A 1 177 ? -11.786 7.362 20.456 1.00 93.69 177 MET A O 1
ATOM 1392 N N . SER A 1 178 ? -11.173 9.415 19.793 1.00 92.19 178 SER A N 1
ATOM 1393 C CA . SER A 1 178 ? -11.936 9.349 18.538 1.00 92.19 178 SER A CA 1
ATOM 1394 C C . SER A 1 178 ? -11.515 8.167 17.661 1.00 92.19 178 SER A C 1
ATOM 1396 O O . SER A 1 178 ? -12.369 7.521 17.055 1.00 92.19 178 SER A O 1
ATOM 1398 N N . LEU A 1 179 ? -10.215 7.856 17.587 1.00 94.50 179 LEU A N 1
ATOM 1399 C CA . LEU A 1 179 ? -9.735 6.698 16.829 1.00 94.50 179 LEU A CA 1
ATOM 1400 C C . LEU A 1 179 ? -10.227 5.376 17.432 1.00 94.50 179 LEU A C 1
ATOM 1402 O O . LEU A 1 179 ? -10.701 4.516 16.692 1.00 94.50 179 LEU A O 1
ATOM 1406 N N . LEU A 1 180 ? -10.156 5.231 18.759 1.00 96.38 180 LEU A N 1
ATOM 1407 C CA . LEU A 1 180 ? -10.661 4.052 19.458 1.00 96.38 180 LEU A CA 1
ATOM 1408 C C . LEU A 1 180 ? -12.170 3.882 19.256 1.00 96.38 180 LEU A C 1
ATOM 1410 O O . LEU A 1 180 ? -12.608 2.793 18.906 1.00 96.38 180 LEU A O 1
ATOM 1414 N N . LEU A 1 181 ? -12.957 4.950 19.413 1.00 96.12 181 LEU A N 1
ATOM 1415 C CA . LEU A 1 181 ? -14.409 4.912 19.215 1.00 96.12 181 LEU A CA 1
ATOM 1416 C C . LEU A 1 181 ? -14.781 4.509 17.785 1.00 96.12 181 LEU A C 1
ATOM 1418 O O . LEU A 1 181 ? -15.673 3.687 17.599 1.00 96.12 181 LEU A O 1
ATOM 1422 N N . ARG A 1 182 ? -14.059 5.019 16.779 1.00 96.62 182 ARG A N 1
ATOM 1423 C CA . ARG A 1 182 ? -14.224 4.582 15.383 1.00 96.62 182 ARG A CA 1
ATOM 1424 C C . ARG A 1 182 ? -13.852 3.113 15.191 1.00 96.62 182 ARG A C 1
ATOM 1426 O O . ARG A 1 182 ? -14.538 2.416 14.455 1.00 96.62 182 ARG A O 1
ATOM 1433 N N . GLY A 1 183 ? -12.798 2.641 15.857 1.00 97.44 183 GLY A N 1
ATOM 1434 C CA . GLY A 1 183 ? -12.409 1.230 15.845 1.00 97.44 183 GLY A CA 1
ATOM 1435 C C . GLY A 1 183 ? -13.471 0.321 16.470 1.00 97.44 183 GLY A C 1
ATOM 1436 O O . GLY A 1 183 ? -13.830 -0.694 15.882 1.00 97.44 183 GLY A O 1
ATOM 1437 N N . VAL A 1 184 ? -14.032 0.716 17.617 1.00 97.88 184 VAL A N 1
ATOM 1438 C CA . VAL A 1 184 ? -15.145 0.006 18.267 1.00 97.88 184 VAL A CA 1
ATOM 1439 C C . VAL A 1 184 ? -16.382 0.013 17.371 1.00 97.88 184 VAL A C 1
ATOM 1441 O O . VAL A 1 184 ? -16.995 -1.029 17.184 1.00 97.88 184 VAL A O 1
ATOM 1444 N N . GLN A 1 185 ? -16.725 1.151 16.764 1.00 96.88 185 GLN A N 1
ATOM 1445 C CA . GLN A 1 185 ? -17.836 1.228 15.817 1.00 96.88 185 GLN A CA 1
ATOM 1446 C C . GLN A 1 185 ? -17.641 0.260 14.641 1.00 96.88 185 GLN A C 1
ATOM 1448 O O . GLN A 1 185 ? -18.543 -0.521 14.352 1.00 96.88 185 GLN A O 1
ATOM 1453 N N . ALA A 1 186 ? -16.462 0.260 14.013 1.00 97.56 186 ALA A N 1
ATOM 1454 C CA . ALA A 1 186 ? -16.148 -0.638 12.903 1.00 97.56 186 ALA A CA 1
ATOM 1455 C C . ALA A 1 186 ? -16.202 -2.121 13.316 1.00 97.56 186 ALA A C 1
ATOM 1457 O O . ALA A 1 186 ? -16.663 -2.971 12.552 1.00 97.56 186 ALA A O 1
ATOM 1458 N N . ALA A 1 187 ? -15.788 -2.449 14.544 1.00 97.75 187 ALA A N 1
ATOM 1459 C CA . ALA A 1 187 ? -15.919 -3.802 15.076 1.00 97.75 187 ALA A CA 1
ATOM 1460 C C . ALA A 1 187 ? -17.388 -4.243 15.182 1.00 97.75 187 ALA A C 1
ATOM 1462 O O . ALA A 1 187 ? -17.692 -5.401 14.933 1.00 97.75 187 ALA A O 1
ATOM 1463 N N . LEU A 1 188 ? -18.304 -3.325 15.491 1.00 96.69 188 LEU A N 1
ATOM 1464 C CA . LEU A 1 188 ? -19.722 -3.627 15.702 1.00 96.69 188 LEU A CA 1
ATOM 1465 C C . LEU A 1 188 ? -20.550 -3.655 14.404 1.00 96.69 188 LEU A C 1
ATOM 1467 O O . LEU A 1 188 ? -21.709 -4.069 14.417 1.00 96.69 188 LEU A O 1
ATOM 1471 N N . GLU A 1 189 ? -20.002 -3.217 13.272 1.00 94.62 189 GLU A N 1
ATOM 1472 C CA . GLU A 1 189 ? -20.714 -3.245 11.992 1.00 94.62 189 GLU A CA 1
ATOM 1473 C C . GLU A 1 189 ? -20.972 -4.681 11.477 1.00 94.62 189 GLU A C 1
ATOM 1475 O O . GLU A 1 189 ? -20.205 -5.608 11.748 1.00 94.62 189 GLU A O 1
ATOM 1480 N N . PRO A 1 190 ? -22.047 -4.905 10.698 1.00 93.06 190 PRO A N 1
ATOM 1481 C CA . PRO A 1 190 ? -23.068 -3.930 10.304 1.00 93.06 190 PRO A CA 1
ATOM 1482 C C . PRO A 1 190 ? -24.199 -3.775 11.335 1.00 93.06 190 PRO A C 1
ATOM 1484 O O . PRO A 1 190 ? -25.020 -2.873 11.207 1.00 93.06 190 PRO A O 1
ATOM 1487 N N . ARG A 1 191 ? -24.287 -4.667 12.332 1.00 93.25 191 ARG A N 1
ATOM 1488 C CA . ARG A 1 191 ? -25.452 -4.762 13.233 1.00 93.25 191 ARG A CA 1
ATOM 1489 C C . ARG A 1 191 ? -25.466 -3.698 14.332 1.00 93.25 191 ARG A C 1
ATOM 1491 O O . ARG A 1 191 ? -26.532 -3.380 14.851 1.00 93.25 191 ARG A O 1
ATOM 1498 N N . GLY A 1 192 ? -24.307 -3.143 14.666 1.00 93.75 192 GLY A N 1
ATOM 1499 C CA . GLY A 1 192 ? -24.143 -2.170 15.735 1.00 93.75 192 GLY A CA 1
ATOM 1500 C C . GLY A 1 192 ? -24.290 -2.795 17.123 1.00 93.75 192 GLY A C 1
ATOM 1501 O O . GLY A 1 192 ? -24.028 -3.979 17.338 1.00 93.75 192 GLY A O 1
ATOM 1502 N N . VAL A 1 193 ? -24.710 -1.968 18.078 1.00 94.31 193 VAL A N 1
ATOM 1503 C CA . VAL A 1 193 ? -24.968 -2.363 19.465 1.00 94.31 193 VAL A CA 1
ATOM 1504 C C . VAL A 1 193 ? -26.421 -2.069 19.818 1.00 94.31 193 VAL A C 1
ATOM 1506 O O . VAL A 1 193 ? -26.923 -0.978 19.557 1.00 94.31 193 VAL A O 1
ATOM 1509 N N . ALA A 1 194 ? -27.093 -3.040 20.429 1.00 93.94 194 ALA A N 1
ATOM 1510 C CA . ALA A 1 194 ? -28.412 -2.862 21.018 1.00 93.94 194 ALA A CA 1
ATOM 1511 C C . ALA A 1 194 ? -28.268 -2.778 22.540 1.00 93.94 194 ALA A C 1
ATOM 1513 O O . ALA A 1 194 ? -27.691 -3.676 23.153 1.00 93.94 194 ALA A O 1
ATOM 1514 N N . VAL A 1 195 ? -28.789 -1.710 23.142 1.00 93.44 195 VAL A N 1
ATOM 1515 C CA . VAL A 1 195 ? -28.799 -1.515 24.595 1.00 93.44 195 VAL A CA 1
ATOM 1516 C C . VAL A 1 195 ? -30.240 -1.334 25.042 1.00 93.44 195 VAL A C 1
ATOM 1518 O O . VAL A 1 195 ? -30.885 -0.384 24.617 1.00 93.44 195 VAL A O 1
ATOM 1521 N N . GLU A 1 196 ? -30.725 -2.230 25.894 1.00 91.81 196 GLU A N 1
ATOM 1522 C CA . GLU A 1 196 ? -31.997 -2.062 26.601 1.00 91.81 196 GLU A CA 1
ATOM 1523 C C . GLU A 1 196 ? -31.713 -1.703 28.056 1.00 91.81 196 GLU A C 1
ATOM 1525 O O . GLU A 1 196 ? -30.773 -2.231 28.664 1.00 91.81 196 GLU A O 1
ATOM 1530 N N . ILE A 1 197 ? -32.541 -0.830 28.620 1.00 88.81 197 ILE A N 1
ATOM 1531 C CA . ILE A 1 197 ? -32.431 -0.390 30.006 1.00 88.81 197 ILE A CA 1
ATOM 1532 C C . ILE A 1 197 ? -33.707 -0.787 30.746 1.00 88.81 197 ILE A C 1
ATOM 1534 O O . ILE A 1 197 ? -34.815 -0.434 30.343 1.00 88.81 197 ILE A O 1
ATOM 1538 N N . LEU A 1 198 ? -33.552 -1.502 31.860 1.00 83.31 198 LEU A N 1
ATOM 1539 C CA . LEU A 1 198 ? -34.641 -1.740 32.798 1.00 83.31 198 LEU A CA 1
ATOM 1540 C C . LEU A 1 198 ? -34.951 -0.417 33.501 1.00 83.31 198 LEU A C 1
ATOM 1542 O O . LEU A 1 198 ? -34.155 0.069 34.311 1.00 83.31 198 LEU A O 1
ATOM 1546 N N . LYS A 1 199 ? -36.089 0.191 33.164 1.00 75.31 199 LYS A N 1
ATOM 1547 C CA . LYS A 1 199 ? -36.520 1.440 33.790 1.00 75.31 199 LYS A CA 1
ATOM 1548 C C . LYS A 1 199 ? -37.409 1.130 34.986 1.00 75.31 199 LYS A C 1
ATOM 1550 O O . LYS A 1 199 ? -38.393 0.410 34.826 1.00 75.31 199 LYS A O 1
ATOM 1555 N N . PRO A 1 200 ? -37.111 1.690 36.167 1.00 61.28 200 PRO A N 1
ATOM 1556 C CA . PRO A 1 200 ? -37.994 1.529 37.294 1.00 61.28 200 PRO A CA 1
ATOM 1557 C C . PRO A 1 200 ? -39.250 2.378 37.088 1.00 61.28 200 PRO A C 1
ATOM 1559 O O . PRO A 1 200 ? -39.213 3.594 37.266 1.00 61.28 200 PRO A O 1
ATOM 1562 N N . ASP A 1 201 ? -40.354 1.752 36.684 1.00 60.78 201 ASP A N 1
ATOM 1563 C CA . ASP A 1 201 ? -41.651 2.424 36.639 1.00 60.78 201 ASP A CA 1
ATOM 1564 C C . ASP A 1 201 ? -42.298 2.434 38.034 1.00 60.78 201 ASP A C 1
ATOM 1566 O O . ASP A 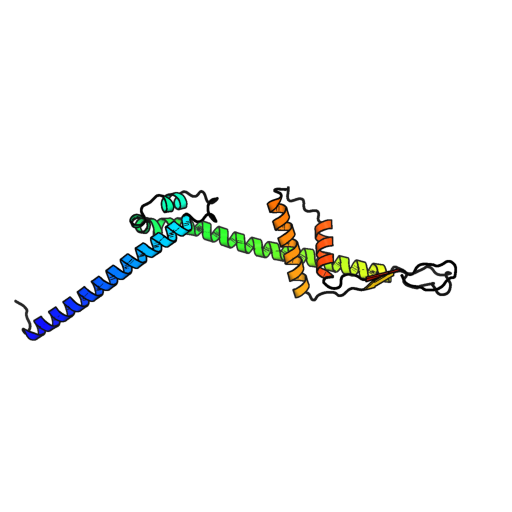1 201 ? -42.076 1.521 38.837 1.00 60.78 201 ASP A O 1
ATOM 1570 N N . ALA A 1 202 ? -43.127 3.438 38.340 1.00 52.22 202 ALA A N 1
ATOM 1571 C CA . ALA A 1 202 ? -43.693 3.667 39.683 1.00 52.22 202 ALA A CA 1
ATOM 1572 C C . ALA A 1 202 ? -44.575 2.511 40.220 1.00 52.22 202 ALA A C 1
ATOM 1574 O O . ALA A 1 202 ? -45.026 2.546 41.364 1.00 52.22 202 ALA A O 1
ATOM 1575 N N . VAL A 1 203 ? -44.816 1.485 39.396 1.00 52.56 203 VAL A N 1
ATOM 1576 C CA . VAL A 1 203 ? -45.670 0.315 39.653 1.00 52.56 203 VAL A CA 1
ATOM 1577 C C . VAL A 1 203 ? -44.861 -1.001 39.717 1.00 52.56 203 VAL A C 1
ATOM 1579 O O . VAL A 1 203 ? -45.446 -2.078 39.729 1.00 52.56 203 VAL A O 1
ATOM 1582 N N . LEU A 1 204 ? -43.523 -0.954 39.780 1.00 51.91 204 LEU A N 1
ATOM 1583 C CA . LEU A 1 204 ? -42.650 -2.137 39.926 1.00 51.91 204 LEU A CA 1
ATOM 1584 C C . LEU A 1 204 ? -42.827 -3.219 38.832 1.00 51.91 204 LEU A C 1
ATOM 1586 O O . LEU A 1 204 ? -42.627 -4.404 39.086 1.00 51.91 204 LEU A O 1
ATOM 1590 N N . ARG A 1 205 ? -43.182 -2.847 37.592 1.00 56.44 205 ARG A N 1
ATOM 1591 C CA . ARG A 1 205 ? -43.203 -3.789 36.455 1.00 56.44 205 ARG A CA 1
ATOM 1592 C C . ARG A 1 205 ? -41.849 -3.820 35.755 1.00 56.44 205 ARG A C 1
ATOM 1594 O O . ARG A 1 205 ? -41.318 -2.775 35.399 1.00 56.44 205 ARG A O 1
ATOM 1601 N N . ALA A 1 206 ? -41.297 -5.014 35.551 1.00 54.47 206 ALA A N 1
ATOM 1602 C CA . ALA A 1 206 ? -40.046 -5.197 34.821 1.00 54.47 206 ALA A CA 1
ATOM 1603 C C . ALA A 1 206 ? -40.277 -5.042 33.305 1.00 54.47 206 ALA A C 1
ATOM 1605 O O . ALA A 1 206 ? -40.494 -6.026 32.603 1.00 54.47 206 ALA A O 1
ATOM 1606 N N . GLU A 1 207 ? -40.257 -3.809 32.799 1.00 58.88 207 GLU A N 1
ATOM 1607 C CA . GLU A 1 207 ? -40.292 -3.528 31.359 1.00 58.88 207 GLU A CA 1
ATOM 1608 C C . GLU A 1 207 ? -38.933 -2.975 30.903 1.00 58.88 207 GLU A C 1
ATOM 1610 O O . GLU A 1 207 ? -38.363 -2.069 31.519 1.00 58.88 207 GLU A O 1
ATOM 1615 N N . ARG A 1 208 ? -38.372 -3.573 29.846 1.00 63.91 208 ARG A N 1
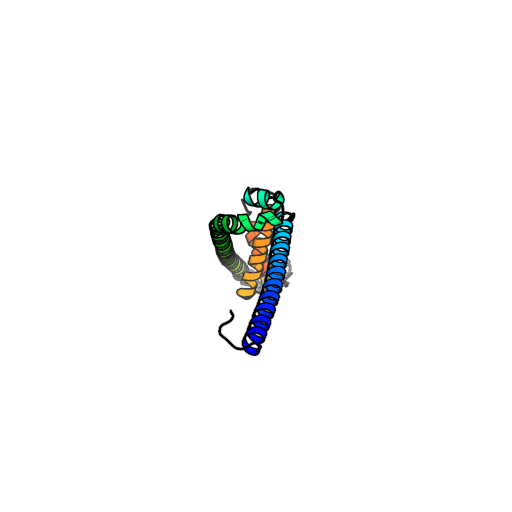ATOM 1616 C CA . ARG A 1 208 ? -37.105 -3.149 29.235 1.00 63.91 208 ARG A CA 1
ATOM 1617 C C . ARG A 1 208 ? -37.408 -2.233 28.050 1.00 63.91 208 ARG A C 1
ATOM 1619 O O . ARG A 1 208 ? -38.208 -2.608 27.197 1.00 63.91 208 ARG A O 1
ATOM 1626 N N . VAL A 1 209 ? -36.774 -1.057 28.020 1.00 59.22 209 VAL A N 1
ATOM 1627 C CA . VAL A 1 209 ? -36.944 -0.007 26.992 1.00 59.22 209 VAL A CA 1
ATOM 1628 C C . VAL A 1 209 ? -35.636 0.243 26.258 1.00 59.22 209 VAL A C 1
ATOM 1630 O O . VAL A 1 209 ? -34.576 0.181 26.925 1.00 59.22 209 VAL A O 1
#

pLDDT: mean 91.19, std 10.39, range [51.91, 98.38]

Radius of gyration: 35.97 Å; chains: 1; bounding box: 87×44×107 Å

Secondary structure (DSSP, 8-state):
--SS-HHHHHHHHHHHHHHHHHHHHHHHHHHHHHHHHHHHHHHHHH-GGGTT---HHHHHHHHS-TTTHHHHHHHHHHHHHHHHHHHHHHHHHHHHHHHHHHHHHHHHHHHHHHHHHHHHHH-BPPTTSGGGTT-BSEEEEEPPPPHHHHHHHHHHHHHHHHHHHHHHT--S---HHHHHHHHHHHHHTTT-EEEEEB---TT----B-

Foldseek 3Di:
DPPDDPVVVVVVVVVVVVVVVVVVVVVVVVVVVLLVVLVVQLVVLPDPVCPVPPDPVSVCSPPDDSVCCVVCVVVVCVVCVVVVVVVVVVVVVVVVVLLVVLVVLLVLLVVVVVVVVVLQQPQADDPPLPPRHRHRQKDKDADFDDPVQLSVLLSVLVVVQVVVCVVVVDDPPDPPVVSSVSSNQSRRPDPHMDMWGQDCDPVSDRDTD